Protein AF-A0A316Q348-F1 (afdb_monomer_lite)

Radius of gyration: 26.08 Å; chains: 1; bounding box: 61×46×72 Å

pLDDT: mean 81.6, std 9.57, range [50.56, 95.5]

Sequence (325 aa):
MIIGHISVQMILTGGLFILAIVVFFKYLYIVITKKETENIYVNIVLAISVLCIAAVFSAFLVSNWFIKMYNTWNTADKGNIYAYKAMCYVRYWNVFAMPFLYTGVYLTFKERYRDCIKKAIYIGSFFIVVFIEVVVPIVKTNSNAGSFLYTYLTYRGEKVTAQFYYKAILICVLFTVISILFSRKKRSREWAILPILILMFIGYHWANYNYNEYIKERVSSMVLASYEEKCELEKEKVNIGNIYAYDDRKVDRNWYIYSVLQFYLYEYKIEVEYPEDVQDDDIIITYQKSDKIENDFPQLQCYQLDDNEVWYTNIELRGLTPVNR

Structure (mmCIF, N/CA/C/O backbone):
data_AF-A0A316Q348-F1
#
_entry.id   AF-A0A316Q348-F1
#
loop_
_atom_site.group_PDB
_atom_site.id
_atom_site.type_symbol
_atom_site.label_atom_id
_atom_site.label_alt_id
_atom_site.label_comp_id
_atom_site.label_asym_id
_atom_site.label_entity_id
_atom_site.label_seq_id
_atom_site.pdbx_PDB_ins_code
_atom_site.Cartn_x
_atom_site.Cartn_y
_atom_site.Cartn_z
_atom_site.occupancy
_atom_site.B_iso_or_equiv
_atom_site.auth_seq_id
_atom_site.auth_comp_id
_atom_site.auth_asym_id
_atom_site.auth_atom_id
_atom_site.pdbx_PDB_model_num
ATOM 1 N N . MET A 1 1 ? -5.944 -15.887 7.421 1.00 68.62 1 MET A N 1
ATOM 2 C CA . MET A 1 1 ? -6.336 -14.671 6.668 1.00 68.62 1 MET A CA 1
ATOM 3 C C . MET A 1 1 ? -6.895 -13.564 7.562 1.00 68.62 1 MET A C 1
ATOM 5 O O . MET A 1 1 ? -6.214 -12.561 7.707 1.00 68.62 1 MET A O 1
ATOM 9 N N . ILE A 1 2 ? -8.075 -13.725 8.183 1.00 72.94 2 ILE A N 1
ATOM 10 C CA . ILE A 1 2 ? -8.717 -12.665 8.996 1.00 72.94 2 ILE A CA 1
ATOM 11 C C . ILE A 1 2 ? -7.786 -12.158 10.106 1.00 72.94 2 ILE A C 1
ATOM 13 O O . ILE A 1 2 ? -7.567 -10.958 10.212 1.00 72.94 2 ILE A O 1
ATOM 17 N N . ILE A 1 3 ? -7.167 -13.072 10.863 1.00 74.19 3 ILE A N 1
ATOM 18 C CA . ILE A 1 3 ? -6.189 -12.721 11.907 1.00 74.19 3 ILE A CA 1
ATOM 19 C C . ILE A 1 3 ? -5.025 -11.914 11.313 1.00 74.19 3 ILE A C 1
ATOM 21 O O . ILE A 1 3 ? -4.702 -10.856 11.829 1.00 74.19 3 ILE A O 1
ATOM 25 N N . GLY A 1 4 ? -4.456 -12.355 10.185 1.00 74.00 4 GLY A N 1
ATOM 26 C CA . GLY A 1 4 ? -3.360 -11.652 9.510 1.00 74.00 4 GLY A CA 1
ATOM 27 C C . GLY A 1 4 ? -3.733 -10.234 9.073 1.00 74.00 4 GLY A C 1
ATOM 28 O O . GLY A 1 4 ? -2.983 -9.300 9.335 1.00 74.00 4 GLY A O 1
ATOM 29 N N . HIS A 1 5 ? -4.914 -10.042 8.480 1.00 78.75 5 HIS A N 1
ATOM 30 C CA . HIS A 1 5 ? -5.380 -8.717 8.064 1.00 78.75 5 HIS A CA 1
ATOM 31 C C . HIS A 1 5 ? -5.685 -7.805 9.255 1.00 78.75 5 HIS A C 1
ATOM 33 O O . HIS A 1 5 ? -5.312 -6.636 9.233 1.00 78.75 5 HIS A O 1
ATOM 39 N N . ILE A 1 6 ? -6.332 -8.330 10.302 1.00 80.94 6 ILE A N 1
ATOM 40 C CA . ILE A 1 6 ? -6.621 -7.572 11.525 1.00 80.94 6 ILE A CA 1
ATOM 41 C C . ILE A 1 6 ? -5.318 -7.169 12.215 1.00 80.94 6 ILE A C 1
ATOM 43 O O . ILE A 1 6 ? -5.171 -6.006 12.579 1.00 80.94 6 ILE A O 1
ATOM 47 N N . SER A 1 7 ? -4.361 -8.088 12.361 1.00 77.62 7 SER A N 1
ATOM 48 C CA . SER A 1 7 ? -3.070 -7.801 12.988 1.00 77.62 7 SER A CA 1
ATOM 49 C C . SER A 1 7 ? -2.263 -6.779 12.191 1.00 77.62 7 SER A C 1
ATOM 51 O O . SER A 1 7 ? -1.711 -5.854 12.780 1.00 77.62 7 SER A O 1
ATOM 53 N N . VAL A 1 8 ? -2.228 -6.887 10.861 1.00 78.56 8 VAL A N 1
ATOM 54 C CA . VAL A 1 8 ? -1.539 -5.902 10.015 1.00 78.56 8 VAL A CA 1
ATOM 55 C C . VAL A 1 8 ? -2.213 -4.543 10.095 1.00 78.56 8 VAL A C 1
ATOM 57 O O . VAL A 1 8 ? -1.538 -3.549 10.343 1.00 78.56 8 VAL A O 1
ATOM 60 N N . GLN A 1 9 ? -3.538 -4.487 9.969 1.00 81.50 9 GLN A N 1
ATOM 61 C CA . GLN A 1 9 ? -4.257 -3.223 10.070 1.00 81.50 9 GLN A CA 1
ATOM 62 C C . GLN A 1 9 ? -4.108 -2.602 11.460 1.00 81.50 9 GLN A C 1
ATOM 64 O O . GLN A 1 9 ? -3.983 -1.387 11.586 1.00 81.50 9 GLN A O 1
ATOM 69 N N . MET A 1 10 ? -4.083 -3.415 12.513 1.00 82.00 10 MET A N 1
ATOM 70 C CA . MET A 1 10 ? -3.791 -2.956 13.865 1.00 82.00 10 MET A CA 1
ATOM 71 C C . MET A 1 10 ? -2.409 -2.299 13.935 1.00 82.00 10 MET A C 1
ATOM 73 O O . MET A 1 10 ? -2.312 -1.206 14.480 1.00 82.00 10 MET A O 1
ATOM 77 N N . ILE A 1 11 ? -1.370 -2.911 13.358 1.00 78.62 11 ILE A N 1
ATOM 78 C CA . ILE A 1 11 ? -0.012 -2.346 13.358 1.00 78.62 11 ILE A CA 1
ATOM 79 C C . ILE A 1 11 ? 0.040 -1.044 12.547 1.00 78.62 11 ILE A C 1
ATOM 81 O O . ILE A 1 11 ? 0.542 -0.040 13.046 1.00 78.62 11 ILE A O 1
ATOM 85 N N . LEU A 1 12 ? -0.539 -1.026 11.342 1.00 76.94 12 LEU A N 1
ATOM 86 C CA . LEU A 1 12 ? -0.570 0.162 10.477 1.00 76.94 12 LEU A CA 1
ATOM 87 C C . LEU A 1 12 ? -1.356 1.327 11.088 1.00 76.94 12 LEU A C 1
ATOM 89 O O . LEU A 1 12 ? -1.040 2.488 10.872 1.00 76.94 12 LEU A O 1
ATOM 93 N N . THR A 1 13 ? -2.410 1.036 11.843 1.00 78.38 13 THR A N 1
ATOM 94 C CA . THR A 1 13 ? -3.279 2.079 12.406 1.00 78.38 13 THR A CA 1
ATOM 95 C C . THR A 1 13 ? -2.930 2.436 13.842 1.00 78.38 13 THR A C 1
ATOM 97 O O . THR A 1 13 ? -3.674 3.192 14.457 1.00 78.38 13 THR A O 1
ATOM 100 N N . GLY A 1 14 ? -1.854 1.898 14.424 1.00 74.62 14 GLY A N 1
ATOM 101 C CA . GLY A 1 14 ? -1.550 2.173 15.829 1.00 74.62 14 GLY A CA 1
ATOM 102 C C . GLY A 1 14 ? -2.662 1.685 16.770 1.00 74.62 14 GLY A C 1
ATOM 103 O O . GLY A 1 14 ? -3.120 2.434 17.626 1.00 74.62 14 GLY A O 1
ATOM 104 N N . GLY A 1 15 ? -3.208 0.486 16.544 1.00 79.75 15 GLY A N 1
ATOM 105 C CA . GLY A 1 15 ? -4.238 -0.127 17.395 1.00 79.75 15 GLY A CA 1
ATOM 106 C C . GLY A 1 15 ? -5.671 0.389 17.207 1.00 79.75 15 GLY A C 1
ATOM 107 O O . GLY A 1 15 ? -6.618 -0.203 17.731 1.00 79.75 15 GLY A O 1
ATOM 108 N N . LEU A 1 16 ? -5.881 1.452 16.434 1.00 84.62 16 LEU A N 1
ATOM 109 C CA . LEU A 1 16 ? -7.198 2.085 16.292 1.00 84.62 16 LEU A CA 1
ATOM 110 C C . LEU A 1 16 ? -8.208 1.245 15.544 1.00 84.62 16 LEU A C 1
ATOM 112 O O . LEU A 1 16 ? -9.406 1.371 15.785 1.00 84.62 16 LEU A O 1
ATOM 116 N N . PHE A 1 17 ? -7.742 0.388 14.644 1.00 88.56 17 PHE A N 1
ATOM 117 C CA . PHE A 1 17 ? -8.634 -0.529 13.956 1.00 88.56 17 PHE A CA 1
ATOM 118 C C . PHE A 1 17 ? -9.347 -1.458 14.934 1.00 88.56 17 PHE A C 1
ATOM 120 O O . PHE A 1 17 ? -10.557 -1.647 14.836 1.00 88.56 17 PHE A O 1
ATOM 127 N N . ILE A 1 18 ? -8.636 -1.927 15.962 1.00 90.06 18 ILE A N 1
ATOM 128 C CA . ILE A 1 18 ? -9.239 -2.699 17.051 1.00 90.06 18 ILE A CA 1
ATOM 129 C C . ILE A 1 18 ? -10.217 -1.837 17.851 1.00 90.06 18 ILE A C 1
ATOM 131 O O . ILE A 1 18 ? -11.317 -2.295 18.159 1.00 90.06 18 ILE A O 1
ATOM 135 N N . LEU A 1 19 ? -9.868 -0.581 18.150 1.00 89.06 19 LEU A N 1
ATOM 136 C CA . LEU A 1 19 ? -10.786 0.340 18.825 1.00 89.06 19 LEU A CA 1
ATOM 137 C C . LEU A 1 19 ? -12.096 0.505 18.048 1.00 89.06 19 LEU A C 1
ATOM 139 O O . LEU A 1 19 ? -13.170 0.363 18.632 1.00 89.06 19 LEU A O 1
ATOM 143 N N . ALA A 1 20 ? -12.013 0.753 16.743 1.00 91.56 20 ALA A N 1
ATOM 144 C CA . ALA A 1 20 ? -13.172 0.923 15.879 1.00 91.56 20 ALA A CA 1
ATOM 145 C C . ALA A 1 20 ? -14.027 -0.351 15.806 1.00 91.56 20 ALA A C 1
ATOM 147 O O . ALA A 1 20 ? -15.245 -0.255 15.925 1.00 91.56 20 ALA A O 1
ATOM 148 N N . ILE A 1 21 ? -13.415 -1.540 15.734 1.00 93.06 21 ILE A N 1
ATOM 149 C CA . ILE A 1 21 ? -14.130 -2.828 15.806 1.00 93.06 21 ILE A CA 1
ATOM 150 C C . ILE A 1 21 ? -14.899 -2.966 17.127 1.00 93.06 21 ILE A C 1
ATOM 152 O O . ILE A 1 21 ? -16.089 -3.282 17.131 1.00 93.06 21 ILE A O 1
ATOM 156 N N . VAL A 1 22 ? -14.247 -2.708 18.263 1.00 93.44 22 VAL A N 1
ATOM 157 C CA . VAL A 1 22 ? -14.876 -2.837 19.589 1.00 93.44 22 VAL A CA 1
ATOM 158 C C . VAL A 1 22 ? -16.020 -1.837 19.761 1.00 93.44 22 VAL A C 1
ATOM 160 O O . VAL A 1 22 ? -17.066 -2.166 20.328 1.00 93.44 22 VAL A O 1
ATOM 163 N N . VAL A 1 23 ? -15.838 -0.612 19.271 1.00 93.12 23 VAL A N 1
ATOM 164 C CA . VAL A 1 23 ? -16.884 0.415 19.252 1.00 93.12 23 VAL A CA 1
ATOM 165 C C . VAL A 1 23 ? -18.037 -0.003 18.348 1.00 93.12 23 VAL A C 1
ATOM 167 O O . VAL A 1 23 ? -19.184 0.114 18.768 1.00 93.12 23 VAL A O 1
ATOM 170 N N . PHE A 1 24 ? -17.753 -0.532 17.161 1.00 94.31 24 PHE A N 1
ATOM 171 C CA . PHE A 1 24 ? -18.757 -0.987 16.207 1.00 94.31 24 PHE A CA 1
ATOM 172 C C . PHE A 1 24 ? -19.644 -2.089 16.790 1.00 94.31 24 PHE A C 1
ATOM 174 O O . PHE A 1 24 ? -20.865 -1.971 16.742 1.00 94.31 24 PHE A O 1
ATOM 181 N N . PHE A 1 25 ? -19.070 -3.106 17.438 1.00 94.12 25 PHE A N 1
ATOM 182 C CA . PHE A 1 25 ? -19.873 -4.144 18.092 1.00 94.12 25 PHE A CA 1
ATOM 183 C C . PHE A 1 25 ? -20.740 -3.593 19.226 1.00 94.12 25 PHE A C 1
ATOM 185 O O . PHE A 1 25 ? -21.901 -3.981 19.367 1.00 94.12 25 PHE A O 1
ATOM 192 N N . LYS A 1 26 ? -20.217 -2.648 20.017 1.00 93.81 26 LYS A N 1
ATOM 193 C CA . LYS A 1 26 ? -21.023 -1.976 21.042 1.00 93.81 26 LYS A CA 1
ATOM 194 C C . LYS A 1 26 ? -22.141 -1.131 20.427 1.00 93.81 26 LYS A C 1
ATOM 196 O O . LYS A 1 26 ? -23.249 -1.118 20.955 1.00 93.81 26 LYS A O 1
ATOM 201 N N . TYR A 1 27 ? -21.852 -0.438 19.334 1.00 92.81 27 TYR A N 1
ATOM 202 C CA . TYR A 1 27 ? -22.816 0.356 18.583 1.00 92.81 27 TYR A CA 1
ATOM 203 C C . TYR A 1 27 ? -23.936 -0.534 18.031 1.00 92.81 27 TYR A C 1
ATOM 205 O O . TYR A 1 27 ? -25.102 -0.239 18.274 1.00 92.81 27 TYR A O 1
ATOM 213 N N . LEU A 1 28 ? -23.606 -1.670 17.404 1.00 90.94 28 LEU A N 1
ATOM 214 C CA . LEU A 1 28 ? -24.596 -2.642 16.932 1.00 90.94 28 LEU A CA 1
ATOM 215 C C . LEU A 1 28 ? -25.482 -3.144 18.072 1.00 90.94 28 LEU A C 1
ATOM 217 O O . LEU A 1 28 ? -26.697 -3.174 17.928 1.00 90.94 28 LEU A O 1
ATOM 221 N N . TYR A 1 29 ? -24.898 -3.475 19.225 1.00 90.12 29 TYR A N 1
ATOM 222 C CA . TYR A 1 29 ? -25.669 -3.880 20.401 1.00 90.12 29 TYR A CA 1
ATOM 223 C C . TYR A 1 29 ? -26.650 -2.789 20.864 1.00 90.12 29 TYR A C 1
ATOM 225 O O . TYR A 1 29 ? -27.794 -3.078 21.205 1.00 90.12 29 TYR A O 1
ATOM 233 N N . ILE A 1 30 ? -26.233 -1.523 20.863 1.00 88.69 30 ILE A N 1
ATOM 234 C CA . ILE A 1 30 ? -27.098 -0.402 21.253 1.00 88.69 30 ILE A CA 1
ATOM 235 C C . ILE A 1 30 ? -28.221 -0.194 20.225 1.00 88.69 30 ILE A C 1
ATOM 237 O O . ILE A 1 30 ? -29.388 -0.119 20.600 1.00 88.69 30 ILE A O 1
ATOM 241 N N . VAL A 1 31 ? -27.893 -0.142 18.936 1.00 86.25 31 VAL A N 1
ATOM 242 C CA . VAL A 1 31 ? -28.873 0.148 17.881 1.00 86.25 31 VAL A CA 1
ATOM 243 C C . VAL A 1 31 ? -29.848 -1.013 17.674 1.00 86.25 31 VAL A C 1
ATOM 245 O O . VAL A 1 31 ? -31.049 -0.785 17.576 1.00 86.25 31 VAL A O 1
ATOM 248 N N . ILE A 1 32 ? -29.366 -2.258 17.647 1.00 85.12 32 ILE A N 1
ATOM 249 C CA . ILE A 1 32 ? -30.200 -3.442 17.387 1.00 85.12 32 ILE A CA 1
ATOM 250 C C . ILE A 1 32 ? -30.965 -3.851 18.647 1.00 85.12 32 ILE A C 1
ATOM 252 O O . ILE A 1 32 ? -32.185 -4.007 18.609 1.00 85.12 32 ILE A O 1
ATOM 256 N N . THR A 1 33 ? -30.264 -4.023 19.771 1.00 82.94 33 THR A N 1
ATOM 257 C CA . THR A 1 33 ? -30.864 -4.601 20.982 1.00 82.94 33 THR A CA 1
ATOM 258 C C . THR A 1 33 ? -31.593 -3.554 21.810 1.00 82.94 33 THR A C 1
ATOM 260 O O . THR A 1 33 ? -32.686 -3.821 22.302 1.00 82.94 33 THR A O 1
ATOM 263 N N . LYS A 1 34 ? -31.020 -2.353 21.968 1.00 81.62 34 LYS A N 1
ATOM 264 C CA . LYS A 1 34 ? -31.659 -1.282 22.751 1.00 81.62 34 LYS A CA 1
ATOM 265 C C . LYS A 1 34 ? -32.567 -0.374 21.925 1.00 81.62 34 LYS A C 1
ATOM 267 O O . LYS A 1 34 ? -33.267 0.443 22.514 1.00 81.62 34 LYS A O 1
ATOM 272 N N . LYS A 1 35 ? -32.570 -0.518 20.591 1.00 80.94 35 LYS A N 1
ATOM 273 C CA . LYS A 1 35 ? -33.346 0.315 19.652 1.00 80.94 35 LYS A CA 1
ATOM 274 C C . LYS A 1 35 ? -33.124 1.819 19.859 1.00 80.94 35 LYS A C 1
ATOM 276 O O . LYS A 1 35 ? -34.000 2.631 19.573 1.00 80.94 35 LYS A O 1
ATOM 281 N N . GLU A 1 36 ? -31.952 2.195 20.369 1.00 80.81 36 GLU A N 1
ATOM 282 C CA . GLU A 1 36 ? -31.590 3.597 20.556 1.00 80.81 36 GLU A CA 1
ATOM 283 C C . GLU A 1 36 ? -31.163 4.195 19.212 1.00 80.81 36 GLU A C 1
ATOM 285 O O . GLU A 1 36 ? -30.355 3.620 18.480 1.00 80.81 36 GLU A O 1
ATOM 290 N N . THR A 1 37 ? -31.678 5.381 18.898 1.00 73.00 37 THR A N 1
ATOM 291 C CA . THR A 1 37 ? -31.337 6.091 17.666 1.00 73.00 37 THR A CA 1
ATOM 292 C C . THR A 1 37 ? -30.020 6.842 17.826 1.00 73.00 37 THR A C 1
ATOM 294 O O . THR A 1 37 ? -29.876 7.718 18.682 1.00 73.00 37 THR A O 1
ATOM 297 N N . GLU A 1 38 ? -29.052 6.515 16.977 1.00 78.62 38 GLU A N 1
ATOM 298 C CA . GLU A 1 38 ? -27.839 7.306 16.775 1.00 78.62 38 GLU A CA 1
ATOM 299 C C . GLU A 1 38 ? -28.023 8.291 15.616 1.00 78.62 38 GLU A C 1
ATOM 301 O O . GLU A 1 38 ? -28.984 8.214 14.850 1.00 78.62 38 GLU A O 1
ATOM 306 N N . ASN A 1 39 ? -27.090 9.235 15.493 1.00 84.00 39 ASN A N 1
ATOM 307 C CA . ASN A 1 39 ? -27.084 10.197 14.396 1.00 84.00 39 ASN A CA 1
ATOM 308 C C . ASN A 1 39 ? -27.070 9.463 13.038 1.00 84.00 39 ASN A C 1
ATOM 310 O O . ASN A 1 39 ? -26.210 8.617 12.801 1.00 84.00 39 ASN A O 1
ATOM 314 N N . ILE A 1 40 ? -27.987 9.826 12.137 1.00 86.00 40 ILE A N 1
ATOM 315 C CA . ILE A 1 40 ? -28.137 9.190 10.822 1.00 86.00 40 ILE A CA 1
ATOM 316 C C . ILE A 1 40 ? -26.840 9.183 10.000 1.00 86.00 40 ILE A C 1
ATOM 318 O O . ILE A 1 40 ? -26.540 8.187 9.347 1.00 86.00 40 ILE A O 1
ATOM 322 N N . TYR A 1 41 ? -26.015 10.227 10.100 1.00 87.69 41 TYR A N 1
ATOM 323 C CA . TYR A 1 41 ? -24.727 10.296 9.410 1.00 87.69 41 TYR A CA 1
ATOM 324 C C . TYR A 1 41 ? -23.734 9.255 9.938 1.00 87.69 41 TYR A C 1
ATOM 326 O O . TYR A 1 41 ? -23.005 8.652 9.155 1.00 87.69 41 TYR A O 1
ATOM 334 N N . VAL A 1 42 ? -23.742 8.978 11.249 1.00 88.31 42 VAL A N 1
ATOM 335 C CA . VAL A 1 42 ? -22.927 7.902 11.844 1.00 88.31 42 VAL A CA 1
ATOM 336 C C . VAL A 1 42 ? -23.368 6.548 11.297 1.00 88.31 42 VAL A C 1
ATOM 338 O O . VAL A 1 42 ? -22.522 5.721 10.964 1.00 88.31 42 VAL A O 1
ATOM 341 N N . ASN A 1 43 ? -24.679 6.341 11.164 1.00 86.94 43 ASN A N 1
ATOM 342 C CA . ASN A 1 43 ? -25.237 5.096 10.641 1.00 86.94 43 ASN A CA 1
ATOM 343 C C . ASN A 1 43 ? -24.811 4.883 9.182 1.00 86.94 43 ASN A C 1
ATOM 345 O O . ASN A 1 43 ? -24.345 3.801 8.837 1.00 86.94 43 ASN A O 1
ATOM 349 N N . ILE A 1 44 ? -24.922 5.924 8.350 1.00 88.81 44 ILE A N 1
ATOM 350 C CA . ILE A 1 44 ? -24.544 5.886 6.932 1.00 88.81 44 ILE A CA 1
ATOM 351 C C . ILE A 1 44 ? -23.052 5.578 6.782 1.00 88.81 44 ILE A C 1
ATOM 353 O O . ILE A 1 44 ? -22.694 4.637 6.077 1.00 88.81 44 ILE A O 1
ATOM 357 N N . VAL A 1 45 ? -22.183 6.326 7.470 1.00 90.94 45 VAL A N 1
ATOM 358 C CA . VAL A 1 45 ? -20.728 6.145 7.351 1.00 90.94 45 VAL A CA 1
ATOM 359 C C . VAL A 1 45 ? -20.307 4.756 7.830 1.00 90.94 45 VAL A C 1
ATOM 361 O O . VAL A 1 45 ? -19.576 4.072 7.118 1.00 90.94 45 VAL A O 1
ATOM 364 N N . LEU A 1 46 ? -20.797 4.293 8.988 1.00 90.50 46 LEU A N 1
ATOM 365 C CA . LEU A 1 46 ? -20.469 2.950 9.480 1.00 90.50 46 LEU A CA 1
ATOM 366 C C . LEU A 1 46 ? -20.976 1.853 8.546 1.00 90.50 46 LEU A C 1
ATOM 368 O O . LEU A 1 46 ? -20.225 0.922 8.260 1.00 90.50 46 LEU A O 1
ATOM 372 N N . ALA A 1 47 ? -22.221 1.949 8.074 1.00 88.62 47 ALA A N 1
ATOM 373 C CA . ALA A 1 47 ? -22.801 0.944 7.192 1.00 88.62 47 ALA A CA 1
ATOM 374 C C . ALA A 1 47 ? -22.024 0.853 5.876 1.00 88.62 47 ALA A C 1
ATOM 376 O O . ALA A 1 47 ? -21.596 -0.238 5.508 1.00 88.62 47 ALA A O 1
ATOM 377 N N . ILE A 1 48 ? -21.774 1.986 5.211 1.00 92.00 48 ILE A N 1
ATOM 378 C CA . ILE A 1 48 ? -21.017 2.022 3.954 1.00 92.00 48 ILE A CA 1
ATOM 379 C C . ILE A 1 48 ? -19.611 1.466 4.170 1.00 92.00 48 ILE A C 1
ATOM 381 O O . ILE A 1 48 ? -19.205 0.557 3.452 1.00 92.00 48 ILE A O 1
ATOM 385 N N . SER A 1 49 ? -18.877 1.943 5.181 1.00 93.06 49 SER A N 1
ATOM 386 C CA . SER A 1 49 ? -17.517 1.460 5.423 1.00 93.06 49 SER A CA 1
ATOM 387 C C . SER A 1 49 ? -17.470 -0.039 5.693 1.00 93.06 49 SER A C 1
ATOM 389 O O . SER A 1 49 ? -16.660 -0.736 5.089 1.00 93.06 49 SER A O 1
ATOM 391 N N . VAL A 1 50 ? -18.336 -0.560 6.566 1.00 91.25 50 VAL A N 1
ATOM 392 C CA . VAL A 1 50 ? -18.336 -1.989 6.909 1.00 91.25 50 VAL A CA 1
ATOM 393 C C . VAL A 1 50 ? -18.760 -2.844 5.718 1.00 91.25 50 VAL A C 1
ATOM 395 O O . VAL A 1 50 ? -18.119 -3.862 5.464 1.00 91.25 50 VAL A O 1
ATOM 398 N N . LEU A 1 51 ? -19.777 -2.427 4.959 1.00 92.31 51 LEU A N 1
ATOM 399 C CA . LEU A 1 51 ? -20.219 -3.142 3.760 1.00 92.31 51 LEU A CA 1
ATOM 400 C C . LEU A 1 51 ? -19.137 -3.151 2.678 1.00 92.31 51 LEU A C 1
ATOM 402 O O . LEU A 1 51 ? -18.882 -4.204 2.103 1.00 92.31 51 LEU A O 1
ATOM 406 N N . CYS A 1 52 ? -18.450 -2.032 2.436 1.00 91.50 52 CYS A N 1
ATOM 407 C CA . CYS A 1 52 ? -17.348 -1.979 1.476 1.00 91.50 52 CYS A CA 1
ATOM 408 C C . CYS A 1 52 ? -16.159 -2.841 1.920 1.00 91.50 52 CYS A C 1
ATOM 410 O O . CYS A 1 52 ? -15.628 -3.602 1.114 1.00 91.50 52 CYS A O 1
ATOM 412 N N . ILE A 1 53 ? -15.767 -2.786 3.201 1.00 89.38 53 ILE A N 1
ATOM 413 C CA . ILE A 1 53 ? -14.723 -3.666 3.750 1.00 89.38 53 ILE A CA 1
ATOM 414 C C . ILE A 1 53 ? -15.126 -5.133 3.548 1.00 89.38 53 ILE A C 1
ATOM 416 O O . ILE A 1 53 ? -14.352 -5.911 2.993 1.00 89.38 53 ILE A O 1
ATOM 420 N N . ALA A 1 54 ? -16.348 -5.507 3.936 1.00 88.12 54 ALA A N 1
ATOM 421 C CA . ALA A 1 54 ? -16.858 -6.868 3.799 1.00 88.12 54 ALA A CA 1
ATOM 422 C C . ALA A 1 54 ? -16.935 -7.325 2.335 1.00 88.12 54 ALA A C 1
ATOM 424 O O . ALA A 1 54 ? -16.564 -8.461 2.038 1.00 88.12 54 ALA A O 1
ATOM 425 N N . ALA A 1 55 ? -17.361 -6.456 1.417 1.00 89.38 55 ALA A N 1
ATOM 426 C CA . ALA A 1 55 ? -17.423 -6.745 -0.012 1.00 89.38 55 ALA A CA 1
ATOM 427 C C . ALA A 1 55 ? -16.030 -7.022 -0.586 1.00 89.38 55 ALA A C 1
ATOM 429 O O . ALA A 1 55 ? -15.840 -8.020 -1.276 1.00 89.38 55 ALA A O 1
ATOM 430 N N . VAL A 1 56 ? -15.035 -6.202 -0.239 1.00 86.50 56 VAL A N 1
ATOM 431 C CA . VAL A 1 56 ? -13.649 -6.406 -0.679 1.00 86.50 56 VAL A CA 1
ATOM 432 C C . VAL A 1 56 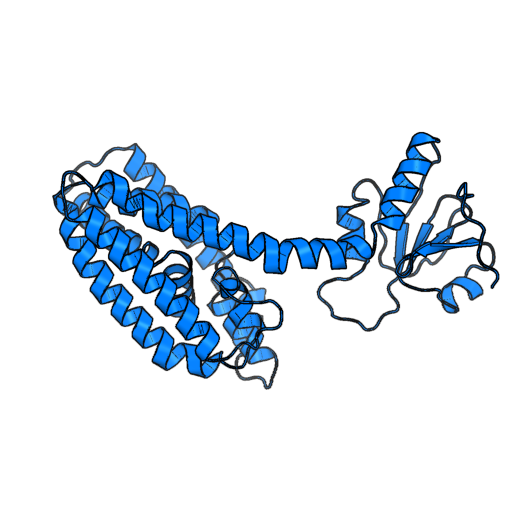? -13.065 -7.696 -0.096 1.00 86.50 56 VAL A C 1
ATOM 434 O O . VAL A 1 56 ? -12.464 -8.479 -0.829 1.00 86.50 56 VAL A O 1
ATOM 437 N N . PHE A 1 57 ? -13.277 -7.972 1.195 1.00 82.50 57 PHE A N 1
ATOM 438 C CA . PHE A 1 57 ? -12.858 -9.242 1.803 1.00 82.50 57 PHE A CA 1
ATOM 439 C C . PHE A 1 57 ? -13.524 -10.451 1.140 1.00 82.50 57 PHE A C 1
ATOM 441 O O . PHE A 1 57 ? -12.859 -11.456 0.892 1.00 82.50 57 PHE A O 1
ATOM 448 N N . SER A 1 58 ? -14.815 -10.347 0.829 1.00 84.12 58 SER A N 1
ATOM 449 C CA . SER A 1 58 ? -15.561 -11.404 0.143 1.00 84.12 58 SER A CA 1
ATOM 450 C C . SER A 1 58 ? -15.010 -11.630 -1.261 1.00 84.12 58 SER A C 1
ATOM 452 O O . SER A 1 58 ? -14.739 -12.771 -1.622 1.00 84.12 58 SER A O 1
ATOM 454 N N . ALA A 1 59 ? -14.748 -10.556 -2.013 1.00 84.38 59 ALA A N 1
ATOM 455 C CA . ALA A 1 59 ? -14.130 -10.621 -3.335 1.00 84.38 59 ALA A CA 1
ATOM 456 C C . ALA A 1 59 ? -12.747 -11.292 -3.295 1.00 84.38 59 ALA A C 1
ATOM 458 O O . ALA A 1 59 ? -12.452 -12.120 -4.155 1.00 84.38 59 ALA A O 1
ATOM 459 N N . PHE A 1 60 ? -11.922 -11.013 -2.275 1.00 78.19 60 PHE A N 1
ATOM 460 C CA . PHE A 1 60 ? -10.654 -11.728 -2.095 1.00 78.19 60 PHE A CA 1
ATOM 461 C C . PHE A 1 60 ? -10.860 -13.218 -1.875 1.00 78.19 60 PHE A C 1
ATOM 463 O O . PHE A 1 60 ? -10.214 -14.013 -2.556 1.00 78.19 60 PHE A O 1
ATOM 470 N N . LEU A 1 61 ? -11.767 -13.588 -0.970 1.00 76.44 61 LEU A N 1
ATOM 471 C CA . LEU A 1 61 ? -12.039 -14.981 -0.618 1.00 76.44 61 LEU A CA 1
ATOM 472 C C . LEU A 1 61 ? -12.505 -15.823 -1.807 1.00 76.44 61 LEU A C 1
ATOM 474 O O . LEU A 1 61 ? -12.150 -16.997 -1.879 1.00 76.44 61 LEU A O 1
ATOM 478 N N . VAL A 1 62 ? -13.265 -15.236 -2.734 1.00 82.50 62 VAL A N 1
ATOM 479 C CA . VAL A 1 62 ? -13.765 -15.944 -3.925 1.00 82.50 62 VAL A CA 1
ATOM 480 C C . VAL A 1 62 ? -12.862 -15.803 -5.154 1.00 82.50 62 VAL A C 1
ATOM 482 O O . VAL A 1 62 ? -13.140 -16.398 -6.192 1.00 82.50 62 VAL A O 1
ATOM 485 N N . SER A 1 63 ? -11.780 -15.022 -5.079 1.00 82.44 63 SER A N 1
ATOM 486 C CA . SER A 1 63 ? -10.911 -14.795 -6.236 1.00 82.44 63 SER A CA 1
ATOM 487 C C . SER A 1 63 ? -10.017 -16.002 -6.543 1.00 82.44 63 SER A C 1
ATOM 489 O O . SER A 1 63 ? -9.333 -16.547 -5.673 1.00 82.44 63 SER A O 1
ATOM 491 N N . ASN A 1 64 ? -9.921 -16.359 -7.829 1.00 80.50 64 ASN A N 1
ATOM 492 C CA . ASN A 1 64 ? -8.990 -17.388 -8.311 1.00 80.50 64 ASN A CA 1
ATOM 493 C C . ASN A 1 64 ? -7.530 -17.066 -7.971 1.00 80.50 64 ASN A C 1
ATOM 495 O O . ASN A 1 64 ? -6.729 -17.971 -7.739 1.00 80.50 64 ASN A O 1
ATOM 499 N N . TRP A 1 65 ? -7.179 -15.779 -7.941 1.00 76.94 65 TRP A N 1
ATOM 500 C CA . TRP A 1 65 ? -5.855 -15.327 -7.530 1.00 76.94 65 TRP A CA 1
ATOM 501 C C . TRP A 1 65 ? -5.552 -15.739 -6.086 1.00 76.94 65 TRP A C 1
ATOM 503 O O . TRP A 1 65 ? -4.508 -16.338 -5.828 1.00 76.94 65 TRP A O 1
ATOM 513 N N . PHE A 1 66 ? -6.481 -15.500 -5.157 1.00 74.94 66 PHE A N 1
ATOM 514 C CA . PHE A 1 66 ? -6.287 -15.849 -3.753 1.00 74.94 66 PHE A CA 1
ATOM 515 C C . PHE A 1 66 ? -6.219 -17.360 -3.535 1.00 74.94 66 PHE A C 1
ATOM 517 O O . PHE A 1 66 ? -5.314 -17.822 -2.846 1.00 74.94 66 PHE A O 1
ATOM 524 N N . ILE A 1 67 ? -7.113 -18.138 -4.154 1.00 77.56 67 ILE A N 1
ATOM 525 C CA . ILE A 1 67 ? -7.104 -19.608 -4.044 1.00 77.56 67 ILE A CA 1
ATOM 526 C C . ILE A 1 67 ? -5.753 -20.167 -4.510 1.00 77.56 67 ILE A C 1
ATOM 528 O O . ILE A 1 67 ? -5.134 -20.972 -3.813 1.00 77.56 67 ILE A O 1
ATOM 532 N N . LYS A 1 68 ? -5.246 -19.688 -5.654 1.00 77.69 68 LYS A N 1
ATOM 533 C CA . LYS A 1 68 ? -3.928 -20.082 -6.170 1.00 77.69 68 LYS A CA 1
ATOM 534 C C . LYS A 1 68 ? -2.797 -19.691 -5.216 1.00 77.69 68 LYS A C 1
ATOM 536 O O . LYS A 1 68 ? -1.922 -20.512 -4.974 1.00 77.69 68 LYS A O 1
ATOM 541 N N . MET A 1 69 ? -2.831 -18.487 -4.641 1.00 76.00 69 MET A N 1
ATOM 542 C CA . MET A 1 69 ? -1.836 -18.039 -3.657 1.00 76.00 69 MET A CA 1
ATOM 543 C C . MET A 1 69 ? -1.897 -18.826 -2.346 1.00 76.00 69 MET A C 1
ATOM 545 O O . MET A 1 69 ? -0.862 -19.132 -1.768 1.00 76.00 69 MET A O 1
ATOM 549 N N . TYR A 1 70 ? -3.082 -19.192 -1.866 1.00 73.81 70 TYR A N 1
ATOM 550 C CA . TYR A 1 70 ? -3.214 -20.009 -0.662 1.00 73.81 70 TYR A CA 1
ATOM 551 C C . TYR A 1 70 ? -2.644 -21.417 -0.876 1.00 73.81 70 TYR A C 1
ATOM 553 O O . TYR A 1 70 ? -1.891 -21.918 -0.042 1.00 73.81 70 TYR A O 1
ATOM 561 N N . ASN A 1 71 ? -2.910 -22.017 -2.038 1.00 77.56 71 ASN A N 1
ATOM 562 C CA . ASN A 1 71 ? -2.418 -23.352 -2.380 1.00 77.56 71 ASN A CA 1
ATOM 563 C C . ASN A 1 71 ? -0.886 -23.425 -2.502 1.00 77.56 71 ASN A C 1
ATOM 565 O O . ASN A 1 71 ? -0.320 -24.513 -2.414 1.00 77.56 71 ASN A O 1
ATOM 569 N N . THR A 1 72 ? -0.191 -22.290 -2.641 1.00 77.06 72 THR A N 1
ATOM 570 C CA . THR A 1 72 ? 1.278 -22.250 -2.637 1.00 77.06 72 THR A CA 1
ATOM 571 C C . THR A 1 72 ? 1.895 -22.199 -1.233 1.00 77.06 72 THR A C 1
ATOM 573 O O . THR A 1 72 ? 3.120 -22.230 -1.126 1.00 77.06 72 THR A O 1
ATOM 576 N N . TRP A 1 73 ? 1.102 -22.169 -0.151 1.00 72.31 73 TRP A N 1
ATOM 577 C CA . TRP A 1 73 ? 1.595 -22.063 1.236 1.00 72.31 73 TRP A CA 1
ATOM 578 C C . TRP A 1 73 ? 2.609 -23.153 1.619 1.00 72.31 73 TRP A C 1
ATOM 580 O O . TRP A 1 73 ? 3.618 -22.859 2.252 1.00 72.31 73 TRP A O 1
ATOM 590 N N . ASN A 1 74 ? 2.375 -24.394 1.180 1.00 67.81 74 ASN A N 1
ATOM 591 C CA . ASN A 1 74 ? 3.232 -25.547 1.487 1.00 67.81 74 ASN A CA 1
ATOM 592 C C . ASN A 1 74 ? 4.379 -25.759 0.484 1.00 67.81 74 ASN A C 1
ATOM 594 O O . ASN A 1 74 ? 5.078 -26.767 0.557 1.00 67.81 74 ASN A O 1
ATOM 598 N N . THR A 1 75 ? 4.570 -24.851 -0.475 1.00 71.44 75 THR A N 1
ATOM 599 C CA . THR A 1 75 ? 5.655 -24.971 -1.461 1.00 71.44 75 THR A CA 1
ATOM 600 C C . THR A 1 75 ? 6.916 -24.258 -0.970 1.00 71.44 75 THR A C 1
ATOM 602 O O . THR A 1 75 ? 6.834 -23.206 -0.328 1.00 71.44 75 THR A O 1
ATOM 605 N N . ALA A 1 76 ? 8.085 -24.845 -1.247 1.00 63.03 76 ALA A N 1
ATOM 606 C CA . ALA A 1 76 ? 9.374 -24.315 -0.809 1.00 63.03 76 ALA A CA 1
ATOM 607 C C . ALA A 1 76 ? 9.670 -22.912 -1.387 1.00 63.03 76 ALA A C 1
ATOM 609 O O . ALA A 1 76 ? 9.206 -22.534 -2.467 1.00 63.03 76 ALA A O 1
ATOM 610 N N . ASP A 1 77 ? 10.454 -22.145 -0.628 1.00 61.28 77 ASP A N 1
ATOM 611 C CA . ASP A 1 77 ? 10.958 -20.794 -0.898 1.00 61.28 77 ASP A CA 1
ATOM 612 C C . ASP A 1 77 ? 9.907 -19.699 -1.123 1.00 61.28 77 ASP A C 1
ATOM 614 O O . ASP A 1 77 ? 9.582 -18.937 -0.211 1.00 61.28 77 ASP A O 1
ATOM 618 N N . LYS A 1 78 ? 9.406 -19.549 -2.352 1.00 59.47 78 LYS A N 1
ATOM 619 C CA . LYS A 1 78 ? 8.651 -18.351 -2.758 1.00 59.47 78 LYS A CA 1
ATOM 620 C C . LYS A 1 78 ? 7.147 -18.480 -2.525 1.00 59.47 78 LYS A C 1
ATOM 622 O O . LYS A 1 78 ? 6.487 -17.469 -2.291 1.00 59.47 78 LYS A O 1
ATOM 627 N N . GLY A 1 79 ? 6.587 -19.687 -2.553 1.00 62.91 79 GLY A N 1
ATOM 628 C CA . GLY A 1 79 ? 5.138 -19.866 -2.433 1.00 62.91 79 GLY A CA 1
ATOM 629 C C . GLY A 1 79 ? 4.586 -19.536 -1.049 1.00 62.91 79 GLY A C 1
ATOM 630 O O . GLY A 1 79 ? 3.586 -18.826 -0.954 1.00 62.91 79 GLY A O 1
ATOM 631 N N . ASN A 1 80 ? 5.282 -19.938 0.019 1.00 64.25 80 ASN A N 1
ATOM 632 C CA . ASN A 1 80 ? 4.943 -19.540 1.391 1.00 64.25 80 ASN A CA 1
ATOM 633 C C . ASN A 1 80 ? 4.987 -18.005 1.554 1.00 64.25 80 ASN A C 1
ATOM 635 O O . ASN A 1 80 ? 4.092 -17.384 2.131 1.00 64.25 80 ASN A O 1
ATOM 639 N N . ILE A 1 81 ? 5.975 -17.363 0.923 1.00 67.12 81 ILE A N 1
ATOM 640 C CA . ILE A 1 81 ? 6.148 -15.910 0.957 1.00 67.12 81 ILE A CA 1
ATOM 641 C C . ILE A 1 81 ? 4.951 -15.161 0.350 1.00 67.12 81 ILE A C 1
ATOM 643 O O . ILE A 1 81 ? 4.438 -14.215 0.961 1.00 67.12 81 ILE A O 1
ATOM 647 N N . TYR A 1 82 ? 4.504 -15.566 -0.840 1.00 68.00 82 TYR A N 1
ATOM 648 C CA . TYR A 1 82 ? 3.370 -14.934 -1.519 1.00 68.00 82 TYR A CA 1
ATOM 649 C C . TYR A 1 82 ? 2.030 -15.279 -0.868 1.00 68.00 82 TYR A C 1
ATOM 651 O O . TYR A 1 82 ? 1.175 -14.400 -0.731 1.00 68.00 82 TYR A O 1
ATOM 659 N N . ALA A 1 83 ? 1.874 -16.515 -0.391 1.00 71.62 83 ALA A N 1
ATOM 660 C CA . ALA A 1 83 ? 0.705 -16.950 0.361 1.00 71.62 83 ALA A CA 1
ATOM 661 C C . ALA A 1 83 ? 0.521 -16.117 1.643 1.00 71.62 83 ALA A C 1
ATOM 663 O O . ALA A 1 83 ? -0.580 -15.640 1.932 1.00 71.62 83 ALA A O 1
ATOM 664 N N . TYR A 1 84 ? 1.609 -15.841 2.371 1.00 69.88 84 TYR A N 1
ATOM 665 C CA . TYR A 1 84 ? 1.576 -14.931 3.513 1.00 69.88 84 TYR A CA 1
ATOM 666 C C . TYR A 1 84 ? 1.214 -13.496 3.106 1.00 69.88 84 TYR A C 1
ATOM 668 O O . TYR A 1 84 ? 0.342 -12.884 3.723 1.00 69.88 84 TYR A O 1
ATOM 676 N N . LYS A 1 85 ? 1.842 -12.956 2.049 1.00 69.88 85 LYS A N 1
ATOM 677 C CA . LYS A 1 85 ? 1.546 -11.600 1.549 1.00 69.88 85 LYS A CA 1
ATOM 678 C C . LYS A 1 85 ? 0.057 -11.438 1.236 1.00 69.88 85 LYS A C 1
ATOM 680 O O . LYS A 1 85 ? -0.523 -10.427 1.618 1.00 69.88 85 LYS A O 1
ATOM 685 N N . ALA A 1 86 ? -0.566 -12.438 0.612 1.00 72.75 86 ALA A N 1
ATOM 686 C CA . ALA A 1 86 ? -2.004 -12.456 0.345 1.00 72.75 86 ALA A CA 1
ATOM 687 C C . ALA A 1 86 ? -2.842 -12.486 1.637 1.00 72.75 86 ALA A C 1
ATOM 689 O O . ALA A 1 86 ? -3.849 -11.793 1.744 1.00 72.75 86 ALA A O 1
ATOM 690 N N . MET A 1 87 ? -2.413 -13.233 2.659 1.00 71.44 87 MET A N 1
ATOM 691 C CA . MET A 1 87 ? -3.099 -13.309 3.957 1.00 71.44 87 MET A CA 1
ATOM 692 C C . MET A 1 87 ? -2.974 -12.064 4.841 1.00 71.44 87 MET A C 1
ATOM 694 O O . MET A 1 87 ? -3.632 -12.009 5.884 1.00 71.44 87 MET A O 1
ATOM 698 N N . CYS A 1 88 ? -2.171 -11.090 4.425 1.00 71.56 88 CYS A N 1
ATOM 699 C CA . CYS A 1 88 ? -1.881 -9.847 5.133 1.00 71.56 88 CYS A CA 1
ATOM 700 C C . CYS A 1 88 ? -2.104 -8.607 4.250 1.00 71.56 88 CYS A C 1
ATOM 702 O O . CYS A 1 88 ? -1.642 -7.514 4.576 1.00 71.56 88 CYS A O 1
ATOM 704 N N . TYR A 1 89 ? -2.794 -8.767 3.118 1.00 72.06 89 TYR A N 1
ATOM 705 C CA . TYR A 1 89 ? -2.899 -7.740 2.094 1.00 72.06 89 TYR A CA 1
ATOM 706 C C . TYR A 1 89 ? -4.008 -6.728 2.405 1.00 72.06 89 TYR A C 1
ATOM 708 O O . TYR A 1 89 ? -5.195 -7.021 2.297 1.00 72.06 89 TYR A O 1
ATOM 716 N N . VAL A 1 90 ? -3.639 -5.499 2.773 1.00 71.44 90 VAL A N 1
ATOM 717 C CA . VAL A 1 90 ? -4.625 -4.488 3.206 1.00 71.44 90 VAL A CA 1
ATOM 718 C C . VAL A 1 90 ? -4.987 -3.431 2.160 1.00 71.44 90 VAL A C 1
ATOM 720 O O . VAL A 1 90 ? -5.971 -2.715 2.327 1.00 71.44 90 VAL A O 1
ATOM 723 N N . ARG A 1 91 ? -4.239 -3.344 1.051 1.00 69.56 91 ARG A N 1
ATOM 724 C CA . ARG A 1 91 ? -4.288 -2.217 0.096 1.00 69.56 91 ARG A CA 1
ATOM 725 C C . ARG A 1 91 ? -5.699 -1.866 -0.389 1.00 69.56 91 ARG A C 1
ATOM 727 O O . ARG A 1 91 ? -6.053 -0.695 -0.417 1.00 69.56 91 ARG A O 1
ATOM 734 N N . TYR A 1 92 ? -6.494 -2.867 -0.755 1.00 71.06 92 TYR A N 1
ATOM 735 C CA . TYR A 1 92 ? -7.757 -2.650 -1.466 1.00 71.06 92 TYR A CA 1
ATOM 736 C C . TYR A 1 92 ? -8.948 -2.308 -0.564 1.00 71.06 92 TYR A C 1
ATOM 738 O O . TYR A 1 92 ? -9.925 -1.747 -1.047 1.00 71.06 92 TYR A O 1
ATOM 746 N N . TRP A 1 93 ? -8.883 -2.612 0.735 1.00 77.12 93 TRP A N 1
ATOM 747 C CA . TRP A 1 93 ? -9.953 -2.260 1.677 1.00 77.12 93 TRP A CA 1
ATOM 748 C C . TRP A 1 93 ? -9.560 -1.135 2.641 1.00 77.12 93 TRP A C 1
ATOM 750 O O . TRP A 1 93 ? -10.434 -0.554 3.284 1.00 77.12 93 TRP A O 1
ATOM 760 N N . ASN A 1 94 ? -8.272 -0.775 2.711 1.00 77.75 94 ASN A N 1
ATOM 761 C CA . ASN A 1 94 ? -7.774 0.272 3.607 1.00 77.75 94 ASN A CA 1
ATOM 762 C C . ASN A 1 94 ? -8.413 1.650 3.336 1.00 77.75 94 ASN A C 1
ATOM 764 O O . ASN A 1 94 ? -8.630 2.420 4.269 1.00 77.75 94 ASN A O 1
ATOM 768 N N . VAL A 1 95 ? -8.796 1.938 2.084 1.00 77.44 95 VAL A N 1
ATOM 769 C CA . VAL A 1 95 ? -9.531 3.167 1.726 1.00 77.44 95 VAL A CA 1
ATOM 770 C C . VAL A 1 95 ? -10.867 3.282 2.474 1.00 77.44 95 VAL A C 1
ATOM 772 O O . VAL A 1 95 ? -11.248 4.363 2.915 1.00 77.44 95 VAL A O 1
ATOM 775 N N . PHE A 1 96 ? -11.540 2.153 2.710 1.00 84.62 96 PHE A N 1
ATOM 776 C CA . PHE A 1 96 ? -12.802 2.090 3.449 1.00 84.62 96 PHE A CA 1
ATOM 777 C C . PHE A 1 96 ? -12.595 1.984 4.965 1.00 84.62 96 PHE A C 1
ATOM 779 O O . PHE A 1 96 ? -13.515 2.268 5.735 1.00 84.62 96 PHE A O 1
ATOM 786 N N . ALA A 1 97 ? -11.391 1.609 5.408 1.00 84.19 97 ALA A N 1
ATOM 787 C CA . ALA A 1 97 ? -11.045 1.534 6.822 1.00 84.19 97 ALA A CA 1
ATOM 788 C C . ALA A 1 97 ? -10.961 2.922 7.470 1.00 84.19 97 ALA A C 1
ATOM 790 O O . ALA A 1 97 ? -11.346 3.064 8.625 1.00 84.19 97 ALA A O 1
ATOM 791 N N . MET A 1 98 ? -10.518 3.963 6.759 1.00 84.00 98 MET A N 1
ATOM 792 C CA . MET A 1 98 ? -10.315 5.290 7.364 1.00 84.00 98 MET A CA 1
ATOM 793 C C . MET A 1 98 ? -11.607 5.938 7.898 1.00 84.00 98 MET A C 1
ATOM 795 O O . MET A 1 98 ? -11.626 6.317 9.073 1.00 84.00 98 MET A O 1
ATOM 799 N N . PRO A 1 99 ? -12.723 6.003 7.140 1.00 88.25 99 PRO A N 1
ATOM 800 C CA . PRO A 1 99 ? -13.975 6.532 7.689 1.00 88.25 99 PRO A CA 1
ATOM 801 C C . PRO A 1 99 ? -14.519 5.683 8.853 1.00 88.25 99 PRO A C 1
ATOM 803 O O . PRO A 1 99 ? -15.072 6.225 9.816 1.00 88.25 99 PRO A O 1
ATOM 806 N N . PHE A 1 100 ? -14.291 4.364 8.826 1.00 91.06 100 PHE A N 1
ATOM 807 C CA . PHE A 1 100 ? -14.618 3.460 9.932 1.00 91.06 100 PHE A CA 1
ATOM 808 C C . PHE A 1 100 ? -13.813 3.783 11.201 1.00 91.06 100 PHE A C 1
ATOM 810 O O . PHE A 1 100 ? -14.389 3.892 12.287 1.00 91.06 100 PHE A O 1
ATOM 817 N N . LEU A 1 101 ? -12.501 4.006 11.069 1.00 88.19 101 LEU A N 1
ATOM 818 C CA . LEU A 1 101 ? -11.612 4.397 12.167 1.00 88.19 101 LEU A CA 1
ATOM 819 C C . LEU A 1 101 ? -12.051 5.711 12.811 1.00 88.19 101 LEU A C 1
ATOM 821 O O . LEU A 1 101 ? -12.218 5.772 14.031 1.00 88.19 101 LEU A O 1
ATOM 825 N N . TYR A 1 102 ? -12.271 6.750 12.003 1.00 86.31 102 TYR A N 1
ATOM 826 C CA . TYR A 1 102 ? -12.668 8.067 12.506 1.00 86.31 102 TYR A CA 1
ATOM 827 C C . TYR A 1 102 ? -14.014 8.023 13.216 1.00 86.31 102 TYR A C 1
ATOM 829 O O . TYR A 1 102 ? -14.158 8.601 14.295 1.00 86.31 102 TYR A O 1
ATOM 837 N N . THR A 1 103 ? -14.974 7.273 12.676 1.00 88.94 103 THR A N 1
ATOM 838 C CA . THR A 1 103 ? -16.276 7.101 13.326 1.00 88.94 103 THR A CA 1
ATOM 839 C C . THR A 1 103 ? -16.147 6.338 14.644 1.00 88.94 103 THR A C 1
ATOM 841 O O . THR A 1 103 ? -16.754 6.722 15.647 1.00 88.94 103 THR A O 1
ATOM 844 N N . GLY A 1 104 ? -15.296 5.308 14.683 1.00 89.94 104 GLY A N 1
ATOM 845 C CA . GLY A 1 104 ? -14.954 4.581 15.903 1.00 89.94 104 GLY A CA 1
ATOM 846 C C . GLY A 1 104 ? -14.385 5.497 16.989 1.00 89.94 104 GLY A C 1
ATOM 847 O O . GLY A 1 104 ? -14.896 5.511 18.111 1.00 89.94 104 GLY A O 1
ATOM 848 N N . VAL A 1 105 ? -13.381 6.316 16.657 1.00 86.88 105 VAL A N 1
ATOM 849 C CA . VAL A 1 105 ? -12.786 7.286 17.594 1.00 86.88 105 VAL A CA 1
ATOM 850 C C . VAL A 1 105 ? -13.815 8.324 18.043 1.00 86.88 105 VAL A C 1
ATOM 852 O O . VAL A 1 105 ? -13.964 8.536 19.249 1.00 86.88 105 VAL A O 1
ATOM 855 N N . TYR A 1 106 ? -14.581 8.908 17.117 1.00 87.06 106 TYR A N 1
ATOM 856 C CA . TYR A 1 106 ? -15.641 9.872 17.424 1.00 87.06 106 TYR A CA 1
ATOM 857 C C . TYR A 1 106 ? -16.638 9.322 18.450 1.00 87.06 106 TYR A C 1
ATOM 859 O O . TYR A 1 106 ? -16.979 9.996 19.423 1.00 87.06 106 TYR A O 1
ATOM 867 N N . LEU A 1 107 ? -17.081 8.075 18.296 1.00 89.12 107 LEU A N 1
ATOM 868 C CA . LEU A 1 107 ? -18.040 7.475 19.221 1.00 89.12 107 LEU A CA 1
ATOM 869 C C . LEU A 1 107 ? -17.471 7.324 20.637 1.00 89.12 107 LEU A C 1
ATOM 871 O O . LEU A 1 107 ? -18.211 7.545 21.597 1.00 89.12 107 LEU A O 1
ATOM 875 N N . THR A 1 108 ? -16.164 7.079 20.806 1.00 87.38 108 THR A N 1
ATOM 876 C CA . THR A 1 108 ? -15.527 7.074 22.144 1.00 87.38 108 THR A CA 1
ATOM 877 C C . THR A 1 108 ? -15.609 8.425 22.861 1.00 87.38 108 THR A C 1
ATOM 879 O O . THR A 1 108 ? -15.464 8.507 24.094 1.00 87.38 108 THR A O 1
ATOM 882 N N . PHE A 1 109 ? -15.896 9.503 22.121 1.00 84.75 109 PHE A N 1
ATOM 883 C CA . PHE A 1 109 ? -16.124 10.818 22.700 1.00 84.75 109 PHE A CA 1
ATOM 884 C C . PHE A 1 109 ? -17.456 10.928 23.441 1.00 84.75 109 PHE A C 1
ATOM 886 O O . PHE A 1 109 ? -17.597 11.808 24.296 1.00 84.75 109 PHE A O 1
ATOM 893 N N . LYS A 1 110 ? -18.367 9.973 23.256 1.00 86.25 110 LYS A N 1
ATOM 894 C CA . LYS A 1 110 ? -19.567 9.825 24.081 1.00 86.25 110 LYS A CA 1
ATOM 895 C C . LYS A 1 110 ? -19.264 8.925 25.278 1.00 86.25 110 LYS A C 1
ATOM 897 O O . LYS A 1 110 ? -18.538 7.937 25.174 1.00 86.25 110 LYS A O 1
ATOM 902 N N . GLU A 1 111 ? -19.817 9.265 26.438 1.00 85.06 111 GLU A N 1
ATOM 903 C CA . GLU A 1 111 ? -19.529 8.575 27.702 1.00 85.06 111 GLU A CA 1
ATOM 904 C C . GLU A 1 111 ? -19.823 7.073 27.640 1.00 85.06 111 GLU A C 1
ATOM 906 O O . GLU A 1 111 ? -18.998 6.258 28.056 1.00 85.06 111 GLU A O 1
ATOM 911 N N . ARG A 1 112 ? -20.933 6.706 26.993 1.00 88.56 112 ARG A N 1
ATOM 912 C CA . ARG A 1 112 ? -21.364 5.315 26.845 1.00 88.56 112 ARG A CA 1
ATOM 913 C C . ARG A 1 112 ? -20.402 4.417 26.067 1.00 88.56 112 ARG A C 1
ATOM 915 O O . ARG A 1 112 ? -20.523 3.212 26.210 1.00 88.56 112 ARG A O 1
ATOM 922 N N . TYR A 1 113 ? -19.468 4.942 25.273 1.00 89.69 113 TYR A N 1
ATOM 923 C CA . TYR A 1 113 ? -18.487 4.128 24.531 1.00 89.69 113 TYR A CA 1
ATOM 924 C C . TYR A 1 113 ? -17.082 4.168 25.153 1.00 89.69 113 TYR A C 1
ATOM 926 O O . TYR A 1 113 ? -16.146 3.596 24.602 1.00 89.69 113 TYR A O 1
ATOM 934 N N . ARG A 1 114 ? -16.887 4.833 26.301 1.00 84.31 114 ARG A N 1
ATOM 935 C CA . ARG A 1 114 ? -15.552 4.987 26.912 1.00 84.31 114 ARG A CA 1
ATOM 936 C C . ARG A 1 114 ? -14.923 3.671 27.360 1.00 84.31 114 ARG A C 1
ATOM 938 O O . ARG A 1 114 ? -13.707 3.514 27.288 1.00 84.31 114 ARG A O 1
ATOM 945 N N . ASP A 1 115 ? -15.730 2.720 27.807 1.00 86.56 115 ASP A N 1
ATOM 946 C CA . ASP A 1 115 ? -15.285 1.376 28.185 1.00 86.56 115 ASP A CA 1
ATOM 947 C C . ASP A 1 115 ? -14.716 0.583 26.998 1.00 86.56 115 ASP A C 1
ATOM 949 O O . ASP A 1 115 ? -13.899 -0.316 27.212 1.00 86.56 115 ASP A O 1
ATOM 953 N N . CYS A 1 116 ? -15.081 0.934 25.756 1.00 89.81 116 CYS A N 1
ATOM 954 C CA . CYS A 1 116 ? -14.500 0.332 24.554 1.00 89.81 116 CYS A CA 1
ATOM 955 C C . CYS A 1 116 ? -12.988 0.548 24.479 1.00 89.81 116 CYS A C 1
ATOM 957 O O . CYS A 1 116 ? -12.294 -0.325 23.977 1.00 89.81 116 CYS A O 1
ATOM 959 N N . ILE A 1 117 ? -12.461 1.643 25.037 1.00 84.38 117 ILE A N 1
ATOM 960 C CA . ILE A 1 117 ? -11.019 1.919 25.053 1.00 84.38 117 ILE A CA 1
ATOM 961 C C . ILE A 1 117 ? -10.277 0.833 25.841 1.00 84.38 117 ILE A C 1
ATOM 963 O O . ILE A 1 117 ? -9.340 0.226 25.335 1.00 84.38 117 ILE A O 1
ATOM 967 N N . LYS A 1 118 ? -10.733 0.532 27.066 1.00 82.62 118 LYS A N 1
ATOM 968 C CA . LYS A 1 118 ? -10.118 -0.506 27.913 1.00 82.62 118 LYS A CA 1
ATOM 969 C C . LYS A 1 118 ? -10.189 -1.879 27.239 1.00 82.62 118 LYS A C 1
ATOM 971 O O . LYS A 1 118 ? -9.209 -2.615 27.235 1.00 82.62 118 LYS A O 1
ATOM 976 N N . LYS A 1 119 ? -11.337 -2.206 26.641 1.00 89.38 119 LYS A N 1
ATOM 977 C CA . LYS A 1 119 ? -11.546 -3.464 25.907 1.00 89.38 119 LYS A CA 1
ATOM 978 C C . LYS A 1 119 ? -10.632 -3.571 24.683 1.00 89.38 119 LYS A C 1
ATOM 980 O O . LYS A 1 119 ? -10.017 -4.611 24.482 1.00 89.38 119 LYS A O 1
ATOM 985 N N . ALA A 1 120 ? -10.498 -2.492 23.915 1.00 88.44 120 ALA A N 1
ATOM 986 C CA . ALA A 1 120 ? -9.632 -2.435 22.744 1.00 88.44 120 ALA A CA 1
ATOM 987 C C . ALA A 1 120 ? -8.154 -2.610 23.101 1.00 88.44 120 ALA A C 1
ATOM 989 O O . ALA A 1 120 ? -7.450 -3.288 22.367 1.00 88.44 120 ALA A O 1
ATOM 990 N N . ILE A 1 121 ? -7.702 -2.079 24.243 1.00 84.00 121 ILE A N 1
ATOM 991 C CA . ILE A 1 121 ? -6.339 -2.313 24.744 1.00 84.00 121 ILE A CA 1
ATOM 992 C C . ILE A 1 121 ? -6.110 -3.800 24.997 1.00 84.00 121 ILE A C 1
ATOM 994 O O . ILE A 1 121 ? -5.155 -4.348 24.467 1.00 84.00 121 ILE A O 1
ATOM 998 N N . TYR A 1 122 ? -6.988 -4.471 25.751 1.00 85.12 122 TYR A N 1
ATOM 999 C CA . TYR A 1 122 ? -6.807 -5.899 26.035 1.00 85.12 122 TYR A CA 1
ATOM 1000 C C . TYR A 1 122 ? -6.826 -6.754 24.769 1.00 85.12 122 TYR A C 1
ATOM 1002 O O . TYR A 1 122 ? -5.976 -7.625 24.600 1.00 85.12 122 TYR A O 1
ATOM 1010 N N . ILE A 1 123 ? -7.771 -6.483 23.865 1.00 88.19 123 ILE A N 1
ATOM 1011 C CA . ILE A 1 123 ? -7.879 -7.200 22.592 1.00 88.19 123 ILE A CA 1
ATOM 1012 C C . ILE A 1 123 ? -6.647 -6.921 21.720 1.00 88.19 123 ILE A C 1
ATOM 1014 O O . ILE A 1 123 ? -6.067 -7.848 21.164 1.00 88.19 123 ILE A O 1
ATOM 1018 N N . GLY A 1 124 ? -6.203 -5.666 21.641 1.00 85.31 124 GLY A N 1
ATOM 1019 C CA . GLY A 1 124 ? -5.004 -5.272 20.906 1.00 85.31 124 GLY A CA 1
ATOM 1020 C C . GLY A 1 124 ? -3.743 -5.930 21.464 1.00 85.31 124 GLY A C 1
ATOM 1021 O O . GLY A 1 124 ? -2.965 -6.492 20.702 1.00 85.31 124 GLY A O 1
ATOM 1022 N N . SER A 1 125 ? -3.571 -5.954 22.788 1.00 83.44 125 SER A N 1
ATOM 1023 C CA . SER A 1 125 ? -2.463 -6.654 23.448 1.00 83.44 125 SER A CA 1
ATOM 1024 C C . SER A 1 125 ? -2.454 -8.146 23.122 1.00 83.44 125 SER A C 1
ATOM 1026 O O . SER A 1 125 ? -1.396 -8.686 22.815 1.00 83.44 125 SER A O 1
ATOM 1028 N N . PHE A 1 126 ? -3.618 -8.801 23.112 1.00 86.38 126 PHE A N 1
ATOM 1029 C CA . PHE A 1 126 ? -3.725 -10.194 22.676 1.00 86.38 126 PHE A CA 1
ATOM 1030 C C . PHE A 1 126 ? -3.273 -10.371 21.219 1.00 86.38 126 PHE A C 1
ATOM 1032 O O . PHE A 1 126 ? -2.442 -11.231 20.940 1.00 86.38 126 PHE A O 1
ATOM 1039 N N . PHE A 1 127 ? -3.746 -9.527 20.295 1.00 85.12 127 PHE A N 1
ATOM 1040 C CA . PHE A 1 127 ? -3.321 -9.591 18.892 1.00 85.12 127 PHE A CA 1
ATOM 1041 C C . PHE A 1 127 ? -1.831 -9.297 18.699 1.00 85.12 127 PHE A C 1
ATOM 1043 O O . PHE A 1 127 ? -1.226 -9.879 17.802 1.00 85.12 127 PHE A O 1
ATOM 1050 N N . ILE A 1 128 ? -1.232 -8.432 19.523 1.00 84.31 128 ILE A N 1
ATOM 1051 C CA . ILE A 1 128 ? 0.214 -8.178 19.516 1.00 84.31 128 ILE A CA 1
ATOM 1052 C C . ILE A 1 128 ? 0.973 -9.437 19.929 1.00 84.31 128 ILE A C 1
ATOM 1054 O O . ILE A 1 128 ? 1.895 -9.831 19.223 1.00 84.31 128 ILE A O 1
ATOM 1058 N N . VAL A 1 129 ? 0.572 -10.091 21.023 1.00 85.31 129 VAL A N 1
ATOM 1059 C CA . VAL A 1 129 ? 1.204 -11.341 21.475 1.00 85.31 129 VAL A CA 1
ATOM 1060 C C . VAL A 1 129 ? 1.069 -12.421 20.406 1.00 85.31 129 VAL A C 1
ATOM 1062 O O . VAL A 1 129 ? 2.064 -13.023 20.024 1.00 85.31 129 VAL A O 1
ATOM 1065 N N . VAL A 1 130 ? -0.127 -12.608 19.840 1.00 84.44 130 VAL A N 1
ATOM 1066 C CA . VAL A 1 130 ? -0.343 -13.557 18.734 1.00 84.44 130 VAL A CA 1
ATOM 1067 C C . VAL A 1 130 ? 0.544 -13.219 17.536 1.00 84.44 130 VAL A C 1
ATOM 1069 O O . VAL A 1 130 ? 1.119 -14.112 16.921 1.00 84.44 130 VAL A O 1
ATOM 1072 N N . PHE A 1 131 ? 0.695 -11.940 17.198 1.00 81.44 131 PHE A N 1
ATOM 1073 C CA . PHE A 1 131 ? 1.558 -11.539 16.095 1.00 81.44 131 PHE A CA 1
ATOM 1074 C C . PHE A 1 131 ? 3.036 -11.840 16.389 1.00 81.44 131 PHE A C 1
ATOM 1076 O O . PHE A 1 131 ? 3.729 -12.385 15.534 1.00 81.44 131 PHE A O 1
ATOM 1083 N N . ILE A 1 132 ? 3.518 -11.548 17.595 1.00 84.12 132 ILE A N 1
ATOM 1084 C CA . ILE A 1 132 ? 4.902 -11.827 18.004 1.00 84.12 132 ILE A CA 1
ATOM 1085 C C . ILE A 1 132 ? 5.184 -13.332 18.023 1.00 84.12 132 ILE A C 1
ATOM 1087 O O . ILE A 1 132 ? 6.186 -13.757 17.460 1.00 84.12 132 ILE A O 1
ATOM 1091 N N . GLU A 1 133 ? 4.305 -14.130 18.623 1.00 85.56 133 GLU A N 1
ATOM 1092 C CA . GLU A 1 133 ? 4.555 -15.556 18.866 1.00 85.56 133 GLU A CA 1
ATOM 1093 C C . GLU A 1 133 ? 4.244 -16.440 17.654 1.00 85.56 133 GLU A C 1
ATOM 1095 O O . GLU A 1 133 ? 4.880 -17.470 17.452 1.00 85.56 133 GLU A O 1
ATOM 1100 N N . VAL A 1 134 ? 3.267 -16.058 16.827 1.00 80.19 134 VAL A N 1
ATOM 1101 C CA . VAL A 1 134 ? 2.806 -16.890 15.703 1.00 80.19 134 VAL A CA 1
ATOM 1102 C C . VAL A 1 134 ? 3.258 -16.320 14.371 1.00 80.19 134 VAL A C 1
ATOM 1104 O O . VAL A 1 134 ? 3.713 -17.057 13.501 1.00 80.19 134 VAL A O 1
ATOM 1107 N N . VAL A 1 135 ? 3.140 -15.006 14.184 1.00 76.94 135 VAL A N 1
ATOM 1108 C CA . VAL A 1 135 ? 3.331 -14.394 12.868 1.00 76.94 135 VAL A CA 1
ATOM 1109 C C . VAL A 1 135 ? 4.803 -14.103 12.589 1.00 76.94 135 VAL A C 1
ATOM 1111 O O . VAL A 1 135 ? 5.326 -14.561 11.573 1.00 76.94 135 VAL A O 1
ATOM 1114 N N . VAL A 1 136 ? 5.500 -13.401 13.488 1.00 79.12 136 VAL A N 1
ATOM 1115 C CA . VAL A 1 136 ? 6.912 -13.018 13.298 1.00 79.12 136 VAL A CA 1
ATOM 1116 C C . VAL A 1 136 ? 7.823 -14.220 12.991 1.00 79.12 136 VAL A C 1
ATOM 1118 O O . VAL A 1 136 ? 8.620 -14.105 12.056 1.00 79.12 136 VAL A O 1
ATOM 1121 N N . PRO A 1 137 ? 7.720 -15.388 13.661 1.00 78.62 137 PRO A N 1
ATOM 1122 C CA . PRO A 1 137 ? 8.568 -16.542 13.359 1.00 78.62 137 PRO A CA 1
ATOM 1123 C C . PRO A 1 137 ? 8.436 -17.055 11.923 1.00 78.62 137 PRO A C 1
ATOM 1125 O O . PRO A 1 137 ? 9.424 -17.542 11.375 1.00 78.62 137 PRO A O 1
ATOM 1128 N N . ILE A 1 138 ? 7.255 -16.903 11.314 1.00 74.81 138 ILE A N 1
ATOM 1129 C CA . ILE A 1 138 ? 6.962 -17.334 9.941 1.00 74.81 138 ILE A CA 1
ATOM 1130 C C . ILE A 1 138 ? 7.559 -16.355 8.921 1.00 74.81 138 ILE A C 1
ATOM 1132 O O . ILE A 1 138 ? 7.993 -16.766 7.847 1.00 74.81 138 ILE A O 1
ATOM 1136 N N . VAL A 1 139 ? 7.610 -15.057 9.243 1.00 71.12 139 VAL A N 1
ATOM 1137 C CA . VAL A 1 139 ? 7.914 -13.999 8.256 1.00 71.12 139 VAL A CA 1
ATOM 1138 C C . VAL A 1 139 ? 9.209 -13.241 8.478 1.00 71.12 139 VAL A C 1
ATOM 1140 O O . VAL A 1 139 ? 9.558 -12.362 7.686 1.00 71.12 139 VAL A O 1
ATOM 1143 N N . LYS A 1 140 ? 9.961 -13.601 9.517 1.00 72.56 140 LYS A N 1
ATOM 1144 C CA . LYS A 1 140 ? 11.249 -12.989 9.869 1.00 72.56 140 LYS A CA 1
ATOM 1145 C C . LYS A 1 140 ? 12.336 -13.097 8.795 1.00 72.56 140 LYS A C 1
ATOM 1147 O O . LYS A 1 140 ? 13.378 -12.496 8.989 1.00 72.56 140 LYS A O 1
ATOM 1152 N 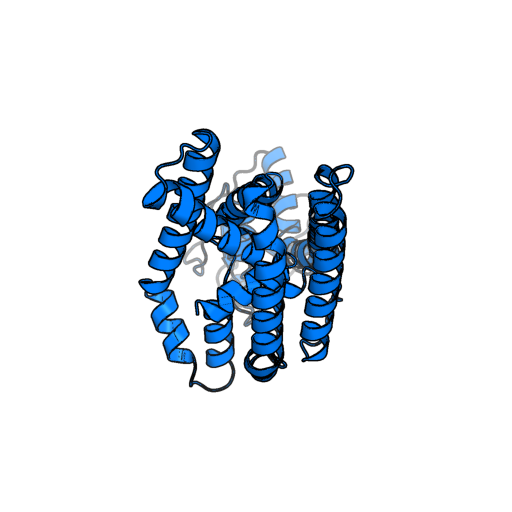N . THR A 1 141 ? 12.142 -13.865 7.724 1.00 69.69 141 THR A N 1
ATOM 1153 C CA . THR A 1 141 ? 13.073 -13.970 6.580 1.00 69.69 141 THR A CA 1
ATOM 1154 C C . THR A 1 141 ? 12.464 -13.471 5.267 1.00 69.69 141 THR A C 1
ATOM 1156 O O . THR A 1 141 ? 13.112 -13.509 4.224 1.00 69.69 141 THR A O 1
ATOM 1159 N N . ASN A 1 142 ? 11.216 -13.000 5.295 1.00 66.44 142 ASN A N 1
ATOM 1160 C CA . ASN A 1 142 ? 10.447 -12.667 4.107 1.00 66.44 142 ASN A CA 1
ATOM 1161 C C . ASN A 1 142 ? 10.391 -11.149 3.896 1.00 66.44 142 ASN A C 1
ATOM 1163 O O . ASN A 1 142 ? 9.552 -10.455 4.475 1.00 66.44 142 ASN A O 1
ATOM 1167 N N . SER A 1 143 ? 11.245 -10.639 3.008 1.00 63.31 143 SER A N 1
ATOM 1168 C CA . SER A 1 143 ? 11.283 -9.215 2.653 1.00 63.31 143 SER A CA 1
ATOM 1169 C C . SER A 1 143 ? 9.970 -8.696 2.058 1.00 63.31 143 SER A C 1
ATOM 1171 O O . SER A 1 143 ? 9.543 -7.582 2.359 1.00 63.31 143 SER A O 1
ATOM 1173 N N . ASN A 1 144 ? 9.264 -9.526 1.288 1.00 60.72 144 ASN A N 1
ATOM 1174 C CA . ASN A 1 144 ? 7.974 -9.173 0.694 1.00 60.72 144 ASN A CA 1
ATOM 1175 C C . ASN A 1 144 ? 6.857 -9.037 1.740 1.00 60.72 144 ASN A C 1
ATOM 1177 O O . ASN A 1 144 ? 5.961 -8.20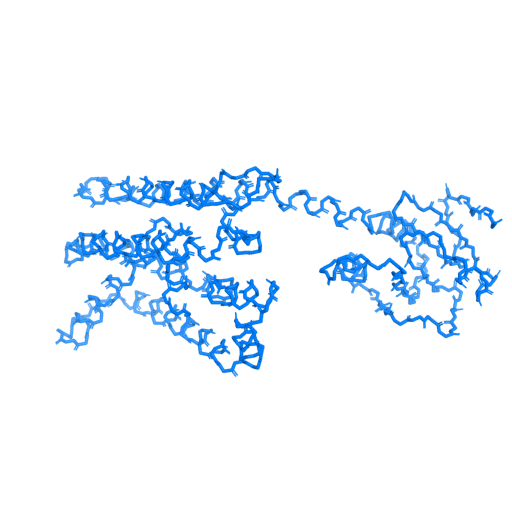8 1.564 1.00 60.72 144 ASN A O 1
ATOM 1181 N N . ALA A 1 145 ? 6.903 -9.813 2.825 1.00 59.88 145 ALA A N 1
ATOM 1182 C CA . ALA A 1 145 ? 5.972 -9.693 3.948 1.00 59.88 145 ALA A CA 1
ATOM 1183 C C . ALA A 1 145 ? 6.217 -8.431 4.782 1.00 59.88 145 ALA A C 1
ATOM 1185 O O . ALA A 1 145 ? 5.273 -7.908 5.355 1.00 59.88 145 ALA A O 1
ATOM 1186 N N . GLY A 1 146 ? 7.444 -7.908 4.817 1.00 61.03 146 GLY A N 1
ATOM 1187 C CA . GLY A 1 146 ? 7.752 -6.641 5.483 1.00 61.03 146 GLY A CA 1
ATOM 1188 C C . GLY A 1 146 ? 7.347 -5.399 4.682 1.00 61.03 146 GLY A C 1
ATOM 1189 O O . GLY A 1 146 ? 7.300 -4.316 5.256 1.00 61.03 146 GLY A O 1
ATOM 1190 N N . SER A 1 147 ? 7.020 -5.543 3.385 1.00 61.59 147 SER A N 1
ATOM 1191 C CA . SER A 1 147 ? 6.785 -4.428 2.441 1.00 61.59 147 SER A CA 1
ATOM 1192 C C . SER A 1 147 ? 5.819 -3.349 2.957 1.00 61.59 147 SER A C 1
ATOM 1194 O O . SER A 1 147 ? 6.075 -2.162 2.784 1.00 61.59 147 SER A O 1
ATOM 1196 N N . PHE A 1 148 ? 4.743 -3.739 3.646 1.00 63.34 148 PHE A N 1
ATOM 1197 C CA . PHE A 1 148 ? 3.750 -2.802 4.185 1.00 63.34 148 PHE A CA 1
ATOM 1198 C C . PHE A 1 148 ? 4.177 -2.120 5.495 1.00 63.34 148 PHE A C 1
ATOM 1200 O O . PHE A 1 148 ? 3.575 -1.126 5.879 1.00 63.34 148 PHE A O 1
ATOM 1207 N N . LEU A 1 149 ? 5.190 -2.639 6.196 1.00 67.06 149 LEU A N 1
ATOM 1208 C CA . LEU A 1 149 ? 5.711 -2.057 7.440 1.00 67.06 149 LEU A CA 1
ATOM 1209 C C . LEU A 1 149 ? 6.870 -1.091 7.204 1.00 67.06 149 LEU A C 1
ATOM 1211 O O . LEU A 1 149 ? 7.227 -0.372 8.134 1.00 67.06 149 LEU A O 1
ATOM 1215 N N . TYR A 1 150 ? 7.405 -1.013 5.976 1.00 63.75 150 TYR A N 1
ATOM 1216 C CA . TYR A 1 150 ? 8.453 -0.039 5.645 1.00 63.75 150 TYR A CA 1
ATOM 1217 C C . TYR A 1 150 ? 8.009 1.420 5.808 1.00 63.75 150 TYR A C 1
ATOM 1219 O O . TYR A 1 150 ? 8.825 2.339 5.827 1.00 63.75 150 TYR A O 1
ATOM 1227 N N . THR A 1 151 ? 6.704 1.633 5.963 1.00 60.81 151 THR A N 1
ATOM 1228 C CA . THR A 1 151 ? 6.106 2.912 6.326 1.00 60.81 151 THR A CA 1
ATOM 1229 C C . THR A 1 151 ? 6.627 3.440 7.666 1.00 60.81 151 THR A C 1
ATOM 1231 O O . THR A 1 151 ? 6.682 4.647 7.840 1.00 60.81 151 THR A O 1
ATOM 1234 N N . TYR A 1 152 ? 7.068 2.594 8.605 1.00 60.66 152 TYR A N 1
ATOM 1235 C CA . TYR A 1 152 ? 7.436 3.033 9.957 1.00 60.66 152 TYR A CA 1
ATOM 1236 C C . TYR A 1 152 ? 8.912 2.781 10.280 1.00 60.66 152 TYR A C 1
ATOM 1238 O O . TYR A 1 152 ? 9.276 1.698 10.724 1.00 60.66 152 TYR A O 1
ATOM 1246 N N . LEU A 1 153 ? 9.740 3.825 10.140 1.00 56.91 153 LEU A N 1
ATOM 1247 C CA . LEU A 1 153 ? 11.107 3.920 10.688 1.00 56.91 153 LEU A CA 1
ATOM 1248 C C . LEU A 1 153 ? 12.054 2.771 10.307 1.00 56.91 153 LEU A C 1
ATOM 1250 O O . LEU A 1 153 ? 12.800 2.253 11.140 1.00 56.91 153 LEU A O 1
ATOM 1254 N N . THR A 1 154 ? 12.047 2.389 9.036 1.00 63.22 154 THR A N 1
ATOM 1255 C CA . THR A 1 154 ? 12.952 1.364 8.503 1.00 63.22 154 THR A CA 1
ATOM 1256 C C . THR A 1 154 ? 13.771 1.931 7.366 1.00 63.22 154 THR A C 1
ATOM 1258 O O . THR A 1 154 ? 13.232 2.631 6.503 1.00 63.22 154 THR A O 1
ATOM 1261 N N . TYR A 1 155 ? 15.060 1.625 7.363 1.00 61.22 155 TYR A N 1
ATOM 1262 C CA . TYR A 1 155 ? 15.981 2.138 6.360 1.00 61.22 155 TYR A CA 1
ATOM 1263 C C . TYR A 1 155 ? 15.981 1.255 5.118 1.00 61.22 155 TYR A C 1
ATOM 1265 O O . TYR A 1 155 ? 15.787 0.036 5.173 1.00 61.22 155 TYR A O 1
ATOM 1273 N N . ARG A 1 156 ? 16.231 1.879 3.971 1.00 58.94 156 ARG A N 1
ATOM 1274 C CA . ARG A 1 156 ? 16.426 1.167 2.713 1.00 58.94 156 ARG A CA 1
ATOM 1275 C C . ARG A 1 156 ? 17.557 0.141 2.858 1.00 58.94 156 ARG A C 1
ATOM 1277 O O . ARG A 1 156 ? 18.634 0.455 3.350 1.00 58.94 156 ARG A O 1
ATOM 1284 N N . GLY A 1 157 ? 17.297 -1.096 2.435 1.00 58.66 157 GLY A N 1
ATOM 1285 C CA . GLY A 1 157 ? 18.253 -2.203 2.552 1.00 58.66 157 GLY A CA 1
ATOM 1286 C C . GLY A 1 157 ? 18.304 -2.866 3.932 1.00 58.66 157 GLY A C 1
ATOM 1287 O O . GLY A 1 157 ? 19.035 -3.845 4.096 1.00 58.66 157 GLY A O 1
ATOM 1288 N N . GLU A 1 158 ? 17.513 -2.402 4.910 1.00 68.69 158 GLU A N 1
ATOM 1289 C CA . GLU A 1 158 ? 17.349 -3.119 6.173 1.00 68.69 158 GLU A CA 1
ATOM 1290 C C . GLU A 1 158 ? 16.805 -4.521 5.881 1.00 68.69 158 GLU A C 1
ATOM 1292 O O . GLU A 1 158 ? 15.751 -4.702 5.258 1.00 68.69 158 GLU A O 1
ATOM 1297 N N . LYS A 1 159 ? 17.563 -5.534 6.314 1.00 68.81 159 LYS A N 1
ATOM 1298 C CA . LYS A 1 159 ? 17.137 -6.924 6.198 1.00 68.81 159 LYS A CA 1
ATOM 1299 C C . LYS A 1 159 ? 15.876 -7.097 7.035 1.00 68.81 159 LYS A C 1
ATOM 1301 O O . LYS A 1 159 ? 15.882 -6.811 8.234 1.00 68.81 159 LYS A O 1
ATOM 1306 N N . VAL A 1 160 ? 14.816 -7.613 6.416 1.00 69.94 160 VAL A N 1
ATOM 1307 C CA . VAL A 1 160 ? 13.624 -8.019 7.160 1.00 69.94 160 VAL A CA 1
ATOM 1308 C C . VAL A 1 160 ? 14.028 -9.162 8.077 1.00 69.94 160 VAL A C 1
ATOM 1310 O O . VAL A 1 160 ? 14.344 -10.255 7.620 1.00 69.94 160 VAL A O 1
ATOM 1313 N N . THR A 1 161 ? 14.084 -8.846 9.367 1.00 75.00 161 THR A N 1
ATOM 1314 C CA . THR A 1 161 ? 14.423 -9.733 10.482 1.00 75.00 161 THR A CA 1
ATOM 1315 C C . THR A 1 161 ? 13.307 -9.658 11.521 1.00 75.00 161 THR A C 1
ATOM 1317 O O . THR A 1 161 ? 12.437 -8.795 11.447 1.00 75.00 161 THR A O 1
ATOM 1320 N N . ALA A 1 162 ? 13.322 -10.507 12.549 1.00 78.56 162 ALA A N 1
ATOM 1321 C CA . ALA A 1 162 ? 12.369 -10.369 13.656 1.00 78.56 162 ALA A CA 1
ATOM 1322 C C . ALA A 1 162 ? 12.446 -8.979 14.331 1.00 78.56 162 ALA A C 1
ATOM 1324 O O . ALA A 1 162 ? 11.418 -8.409 14.691 1.00 78.56 162 ALA A O 1
ATOM 1325 N N . GLN A 1 163 ? 13.649 -8.394 14.423 1.00 80.75 163 GLN A N 1
ATOM 1326 C CA . GLN A 1 163 ? 13.860 -7.065 15.010 1.00 80.75 163 GLN A CA 1
ATOM 1327 C C . GLN A 1 163 ? 13.120 -5.959 14.247 1.00 80.75 163 GLN A C 1
ATOM 1329 O O . GLN A 1 163 ? 12.589 -5.046 14.874 1.00 80.75 163 GLN A O 1
ATOM 1334 N N . PHE A 1 164 ? 13.032 -6.067 12.918 1.00 78.69 164 PHE A N 1
ATOM 1335 C CA . PHE A 1 164 ? 12.256 -5.149 12.079 1.00 78.69 164 PHE A CA 1
ATOM 1336 C C . PHE A 1 164 ? 10.780 -5.112 12.513 1.00 78.69 164 PHE A C 1
ATOM 1338 O O . PHE A 1 164 ? 10.227 -4.042 12.765 1.00 78.69 164 PHE A O 1
ATOM 1345 N N . TYR A 1 165 ? 10.162 -6.280 12.711 1.00 78.94 165 TYR A N 1
ATOM 1346 C CA . TYR A 1 165 ? 8.768 -6.365 13.158 1.00 78.94 165 TYR A CA 1
ATOM 1347 C C . TYR A 1 165 ? 8.581 -5.831 14.585 1.00 78.94 165 TYR A C 1
ATOM 1349 O O . TYR A 1 165 ? 7.604 -5.134 14.857 1.00 78.94 165 TYR A O 1
ATOM 1357 N N . TYR A 1 166 ? 9.524 -6.095 15.494 1.00 83.25 166 TYR A N 1
ATOM 1358 C CA . TYR A 1 166 ? 9.445 -5.603 16.874 1.00 83.25 166 TYR A CA 1
ATOM 1359 C C . TYR A 1 166 ? 9.528 -4.077 16.975 1.00 83.25 166 TYR A C 1
ATOM 1361 O O . TYR A 1 166 ? 8.788 -3.488 17.764 1.00 83.25 166 TYR A O 1
ATOM 1369 N N . LYS A 1 167 ? 10.352 -3.421 16.145 1.00 82.19 167 LYS A N 1
ATOM 1370 C CA . LYS A 1 167 ? 10.398 -1.950 16.059 1.00 82.19 167 LYS A CA 1
ATOM 1371 C C . LYS A 1 167 ? 9.037 -1.372 15.659 1.00 82.19 167 LYS A C 1
ATOM 1373 O O . LYS A 1 167 ? 8.535 -0.477 16.337 1.00 82.19 167 LYS A O 1
ATOM 1378 N N . ALA A 1 168 ? 8.411 -1.924 14.617 1.00 79.19 168 ALA A N 1
ATOM 1379 C CA . ALA A 1 168 ? 7.098 -1.476 14.148 1.00 79.19 168 ALA A CA 1
ATOM 1380 C C . ALA A 1 168 ? 6.009 -1.636 15.227 1.00 79.19 168 ALA A C 1
ATOM 1382 O O . ALA A 1 168 ? 5.213 -0.725 15.462 1.00 79.19 168 ALA A O 1
ATOM 1383 N N . ILE A 1 169 ? 6.012 -2.768 15.939 1.00 81.56 169 ILE A N 1
ATOM 1384 C CA . ILE A 1 169 ? 5.085 -3.026 17.050 1.00 81.56 169 ILE A CA 1
ATOM 1385 C C . ILE A 1 169 ? 5.295 -2.020 18.186 1.00 81.56 169 ILE A C 1
ATOM 1387 O O . ILE A 1 169 ? 4.319 -1.480 18.705 1.00 81.56 169 ILE A O 1
ATOM 1391 N N . LEU A 1 170 ? 6.545 -1.732 18.560 1.00 84.50 170 LEU A N 1
ATOM 1392 C CA . LEU A 1 170 ? 6.859 -0.788 19.634 1.00 84.50 170 LEU A CA 1
ATOM 1393 C C . LEU A 1 170 ? 6.328 0.621 19.330 1.00 84.50 170 LEU A C 1
ATOM 1395 O O . LEU A 1 170 ? 5.682 1.231 20.183 1.00 84.50 170 LEU A O 1
ATOM 1399 N N . ILE A 1 171 ? 6.548 1.112 18.107 1.00 81.88 171 ILE A N 1
ATOM 1400 C CA . ILE A 1 171 ? 6.036 2.412 17.645 1.00 81.88 171 ILE A CA 1
ATOM 1401 C C . ILE A 1 171 ? 4.505 2.424 17.710 1.00 81.88 171 ILE A C 1
ATOM 1403 O O . ILE A 1 171 ? 3.915 3.334 18.295 1.00 81.88 171 ILE A O 1
ATOM 1407 N N . CYS A 1 172 ? 3.860 1.383 17.175 1.00 79.44 172 CYS A N 1
ATOM 1408 C CA . CYS A 1 172 ? 2.408 1.219 17.220 1.00 79.44 172 CYS A CA 1
ATOM 1409 C C . CYS A 1 172 ? 1.877 1.307 18.662 1.00 79.44 172 CYS A C 1
ATOM 1411 O O . CYS A 1 172 ? 0.960 2.086 18.938 1.00 79.44 172 CYS A O 1
ATOM 1413 N N . VAL A 1 173 ? 2.469 0.564 19.603 1.00 81.38 173 VAL A N 1
ATOM 1414 C CA . VAL A 1 173 ? 2.072 0.569 21.023 1.00 81.38 173 VAL A CA 1
ATOM 1415 C C . VAL A 1 173 ? 2.224 1.957 21.644 1.00 81.38 173 VAL A C 1
ATOM 1417 O O . VAL A 1 173 ? 1.306 2.417 22.326 1.00 81.38 173 VAL A O 1
ATOM 1420 N N . LEU A 1 174 ? 3.332 2.652 21.384 1.00 85.31 174 LEU A N 1
ATOM 1421 C CA . LEU A 1 174 ? 3.599 3.979 21.944 1.00 85.31 174 LEU A CA 1
ATOM 1422 C C . LEU A 1 174 ? 2.524 4.996 21.534 1.00 85.31 174 LEU A C 1
ATOM 1424 O O . LEU A 1 174 ? 1.918 5.641 22.393 1.00 85.31 174 LEU A O 1
ATOM 1428 N N . PHE A 1 175 ? 2.210 5.084 20.241 1.00 81.38 175 PHE A N 1
ATOM 1429 C CA . PHE A 1 175 ? 1.177 5.995 19.736 1.00 81.38 175 PHE A CA 1
ATOM 1430 C C . PHE A 1 175 ? -0.238 5.615 20.194 1.00 81.38 175 PHE A C 1
ATOM 1432 O O . PHE A 1 175 ? -1.060 6.496 20.479 1.00 81.38 175 PHE A O 1
ATOM 1439 N N . THR A 1 176 ? -0.507 4.315 20.353 1.00 78.38 176 THR A N 1
ATOM 1440 C CA . THR A 1 176 ? -1.758 3.812 20.943 1.00 78.38 176 THR A CA 1
ATOM 1441 C C . THR A 1 176 ? -1.923 4.335 22.373 1.00 78.38 176 THR A C 1
ATOM 1443 O O . THR A 1 176 ? -2.948 4.933 22.708 1.00 78.38 176 THR A O 1
ATOM 1446 N N . VAL A 1 177 ? -0.899 4.159 23.218 1.00 79.56 177 VAL A N 1
ATOM 1447 C CA . VAL A 1 177 ? -0.911 4.576 24.632 1.00 79.56 177 VAL A CA 1
ATOM 1448 C C . VAL A 1 177 ? -1.117 6.084 24.761 1.00 79.56 177 VAL A C 1
ATOM 1450 O O . VAL A 1 177 ? -1.955 6.512 25.557 1.00 79.56 177 VAL A O 1
ATOM 1453 N N . ILE A 1 178 ? -0.434 6.896 23.949 1.00 84.19 178 ILE A N 1
ATOM 1454 C CA . ILE A 1 178 ? -0.606 8.358 23.958 1.00 84.19 178 ILE A CA 1
ATOM 1455 C C . ILE A 1 178 ? -2.051 8.740 23.588 1.00 84.19 178 ILE A C 1
ATOM 1457 O O . ILE A 1 178 ? -2.681 9.525 24.301 1.00 84.19 178 ILE A O 1
ATOM 1461 N N . SER A 1 179 ? -2.619 8.139 22.535 1.00 78.06 179 SER A N 1
ATOM 1462 C CA . SER A 1 179 ? -4.010 8.391 22.110 1.00 78.06 179 SER A CA 1
ATOM 1463 C C . SER A 1 179 ? -5.018 8.040 23.215 1.00 78.06 179 SER A C 1
ATOM 1465 O O . SER A 1 179 ? -5.964 8.787 23.489 1.00 78.06 179 SER A O 1
ATOM 1467 N N . ILE A 1 180 ? -4.778 6.937 23.931 1.00 76.00 180 ILE A N 1
ATOM 1468 C CA . ILE A 1 180 ? -5.585 6.516 25.083 1.00 76.00 180 ILE A CA 1
ATOM 1469 C C . ILE A 1 180 ? -5.505 7.538 26.220 1.00 76.00 180 ILE A C 1
ATOM 1471 O O . ILE A 1 180 ? -6.545 7.893 26.781 1.00 76.00 180 ILE A O 1
ATOM 1475 N N . LEU A 1 181 ? -4.313 8.029 26.568 1.00 78.62 181 LEU A N 1
ATOM 1476 C CA . LEU A 1 181 ? -4.138 9.012 27.644 1.00 78.62 181 LEU A CA 1
ATOM 1477 C C . LEU A 1 181 ? -4.940 10.294 27.376 1.00 78.62 181 LEU A C 1
ATOM 1479 O O . LEU A 1 181 ? -5.634 10.774 28.278 1.00 78.62 181 LEU A O 1
ATOM 1483 N N . PHE A 1 182 ? -4.935 10.786 26.134 1.00 81.62 182 PHE A N 1
ATOM 1484 C CA . PHE A 1 182 ? -5.745 11.937 25.721 1.00 81.62 182 PHE A CA 1
ATOM 1485 C C . PHE A 1 182 ? -7.251 11.663 25.799 1.00 81.62 182 PHE A C 1
ATOM 1487 O O . PHE A 1 182 ? -8.006 12.501 26.297 1.00 81.62 182 PHE A O 1
ATOM 1494 N N . SER A 1 183 ? -7.697 10.471 25.388 1.00 74.31 183 SER A N 1
ATOM 1495 C CA . SER A 1 183 ? -9.122 10.102 25.368 1.00 74.31 183 SER A CA 1
ATOM 1496 C C . SER A 1 183 ? -9.777 10.025 26.761 1.00 74.31 183 SER A C 1
ATOM 1498 O O . SER A 1 183 ? -11.003 10.181 26.887 1.00 74.31 183 SER A O 1
ATOM 1500 N N . ARG A 1 184 ? -8.974 9.796 27.815 1.00 72.38 184 ARG A N 1
ATOM 1501 C CA . ARG A 1 184 ? -9.437 9.624 29.204 1.00 72.38 184 ARG A CA 1
ATOM 1502 C C . ARG A 1 184 ? -9.864 10.930 29.867 1.00 72.38 184 ARG A C 1
ATOM 1504 O O . ARG A 1 184 ? -10.817 10.919 30.645 1.00 72.38 184 ARG A O 1
ATOM 1511 N N . LYS A 1 185 ? -9.200 12.053 29.580 1.00 76.25 185 LYS A N 1
ATOM 1512 C CA . LYS A 1 185 ? -9.534 13.347 30.197 1.00 76.25 185 LYS A CA 1
ATOM 1513 C C . LYS A 1 185 ? -10.549 14.092 29.330 1.00 76.25 185 LYS A C 1
ATOM 1515 O O . LYS A 1 185 ? -10.324 14.305 28.145 1.00 76.25 185 LYS A O 1
ATOM 1520 N N . LYS A 1 186 ? -11.656 14.549 29.931 1.00 72.31 186 LYS A N 1
ATOM 1521 C CA . LYS A 1 186 ? -12.745 15.254 29.219 1.00 72.31 186 LYS A CA 1
ATOM 1522 C C . LYS A 1 186 ? -12.238 16.464 28.419 1.00 72.31 186 LYS A C 1
ATOM 1524 O O . LYS A 1 186 ? -12.662 16.641 27.287 1.00 72.31 186 LYS A O 1
ATOM 1529 N N . ARG A 1 187 ? -11.299 17.234 28.988 1.00 79.38 187 ARG A N 1
ATOM 1530 C CA . ARG A 1 187 ? -10.713 18.439 28.374 1.00 79.38 187 ARG A CA 1
ATOM 1531 C C . ARG A 1 187 ? -9.753 18.152 27.217 1.00 79.38 187 ARG A C 1
ATOM 1533 O O . ARG A 1 187 ? -9.600 19.001 26.360 1.00 79.38 187 ARG A O 1
ATOM 1540 N N . SER A 1 188 ? -9.103 16.987 27.184 1.00 77.12 188 SER A N 1
ATOM 1541 C CA . SER A 1 188 ? -8.083 16.679 26.169 1.00 77.12 188 SER A CA 1
ATOM 1542 C C . SER A 1 188 ? -8.544 15.654 25.130 1.00 77.12 188 SER A C 1
ATOM 1544 O O . SER A 1 188 ? -7.738 15.080 24.407 1.00 77.12 188 SER A O 1
ATOM 1546 N N . ARG A 1 189 ? -9.843 15.365 25.105 1.00 72.94 189 ARG A N 1
ATOM 1547 C CA . ARG A 1 189 ? -10.432 14.260 24.351 1.00 72.94 189 ARG A CA 1
ATOM 1548 C C . ARG A 1 189 ? -10.357 14.463 22.843 1.00 72.94 189 ARG A C 1
ATOM 1550 O O . ARG A 1 189 ? -10.056 13.517 22.128 1.00 72.94 189 ARG A O 1
ATOM 1557 N N . GLU A 1 190 ? -10.583 15.691 22.393 1.00 72.75 190 GLU A N 1
ATOM 1558 C CA . GLU A 1 190 ? -10.421 16.104 20.995 1.00 72.75 190 GLU A CA 1
ATOM 1559 C C . GLU A 1 190 ? -8.995 15.845 20.473 1.00 72.75 190 GLU A C 1
ATOM 1561 O O . GLU A 1 190 ? -8.810 15.458 19.323 1.00 72.75 190 GLU A O 1
ATOM 1566 N N . TRP A 1 191 ? -7.996 15.913 21.359 1.00 82.44 191 TRP A N 1
ATOM 1567 C CA . TRP A 1 191 ? -6.589 15.670 21.044 1.00 82.44 191 TRP A CA 1
ATOM 1568 C C . TRP A 1 191 ? -6.221 14.185 20.947 1.00 82.44 191 TRP A C 1
ATOM 1570 O O . TRP A 1 191 ? -5.099 13.868 20.570 1.00 82.44 191 TRP A O 1
ATOM 1580 N N . ALA A 1 192 ? -7.142 13.253 21.222 1.00 78.69 192 ALA A N 1
ATOM 1581 C CA . ALA A 1 192 ? -6.879 11.818 21.073 1.00 78.69 192 ALA A CA 1
ATOM 1582 C C . ALA A 1 192 ? -6.603 11.405 19.618 1.00 78.69 192 ALA A C 1
ATOM 1584 O O . ALA A 1 192 ? -6.006 10.356 19.391 1.00 78.69 192 ALA A O 1
ATOM 1585 N N . ILE A 1 193 ? -7.013 12.233 18.648 1.00 77.62 193 ILE A N 1
ATOM 1586 C CA . ILE A 1 193 ? -6.742 12.023 17.222 1.00 77.62 193 ILE A CA 1
ATOM 1587 C C . ILE A 1 193 ? -5.326 12.467 16.832 1.00 77.62 193 ILE A C 1
ATOM 1589 O O . ILE A 1 193 ? -4.742 11.933 15.892 1.00 77.62 193 ILE A O 1
ATOM 1593 N N . LEU A 1 194 ? -4.727 13.396 17.578 1.00 83.44 194 LEU A N 1
ATOM 1594 C CA . LEU A 1 194 ? -3.454 14.006 17.205 1.00 83.44 194 LEU A CA 1
ATOM 1595 C C . LEU A 1 194 ? -2.293 12.997 17.090 1.00 83.44 194 LEU A C 1
ATOM 1597 O O . LEU A 1 194 ? -1.612 13.028 16.066 1.00 83.44 194 LEU A O 1
ATOM 1601 N N . PRO A 1 195 ? -2.062 12.066 18.040 1.00 82.12 195 PRO A N 1
ATOM 1602 C CA . PRO A 1 195 ? -0.970 11.099 17.906 1.00 82.12 195 PRO A CA 1
ATOM 1603 C C . PRO A 1 195 ? -1.141 10.203 16.675 1.00 82.12 195 PRO A C 1
ATOM 1605 O O . PRO A 1 195 ? -0.165 9.832 16.038 1.00 82.12 195 PRO A O 1
ATOM 1608 N N . ILE A 1 196 ? -2.383 9.900 16.300 1.00 77.38 196 ILE A N 1
ATOM 1609 C CA . ILE A 1 196 ? -2.721 9.096 15.123 1.00 77.38 196 ILE A CA 1
ATOM 1610 C C . ILE A 1 196 ? -2.297 9.827 13.853 1.00 77.38 196 ILE A C 1
ATOM 1612 O O . ILE A 1 196 ? -1.627 9.252 13.000 1.00 77.38 196 ILE A O 1
ATOM 1616 N N . LEU A 1 197 ? -2.666 11.105 13.749 1.00 80.12 197 LEU A N 1
ATOM 1617 C CA . LEU A 1 197 ? -2.286 11.946 12.619 1.00 80.12 197 LEU A CA 1
ATOM 1618 C C . LEU A 1 197 ? -0.769 12.098 12.531 1.00 80.12 197 LEU A C 1
ATOM 1620 O O . LEU A 1 197 ? -0.225 12.015 11.437 1.00 80.12 197 LEU A O 1
ATOM 1624 N N . ILE A 1 198 ? -0.084 12.242 13.669 1.00 85.25 198 ILE A N 1
ATOM 1625 C CA . ILE A 1 198 ? 1.382 12.291 13.723 1.00 85.25 198 ILE A CA 1
ATOM 1626 C C . ILE A 1 198 ? 1.985 10.969 13.230 1.00 85.25 198 ILE A C 1
ATOM 1628 O O . ILE A 1 198 ? 2.862 10.996 12.372 1.00 85.25 198 ILE A O 1
ATOM 1632 N N . LEU A 1 199 ? 1.505 9.819 13.717 1.00 80.12 199 LEU A N 1
ATOM 1633 C CA . LEU A 1 199 ? 1.975 8.503 13.272 1.00 80.12 199 LEU A CA 1
ATOM 1634 C C . LEU A 1 199 ? 1.776 8.322 11.764 1.00 80.12 199 LEU A C 1
ATOM 1636 O O . LEU A 1 199 ? 2.683 7.858 11.078 1.00 80.12 199 LEU A O 1
ATOM 1640 N N . MET A 1 200 ? 0.606 8.701 11.242 1.00 77.12 200 MET A N 1
ATOM 1641 C CA . MET A 1 200 ? 0.314 8.637 9.809 1.00 77.12 200 MET A CA 1
ATOM 1642 C C . MET A 1 200 ? 1.214 9.579 9.013 1.00 77.12 200 MET A C 1
ATOM 1644 O O . MET A 1 200 ? 1.772 9.157 8.008 1.00 77.12 200 MET A O 1
ATOM 1648 N N . PHE A 1 201 ? 1.387 10.824 9.456 1.00 82.44 201 PHE A N 1
ATOM 1649 C CA . PHE A 1 201 ? 2.221 11.808 8.772 1.00 82.44 201 PHE A CA 1
ATOM 1650 C C . PHE A 1 201 ? 3.682 11.359 8.713 1.00 82.44 201 PHE A C 1
ATOM 1652 O O . PHE A 1 201 ? 4.257 11.318 7.629 1.00 82.44 201 PHE A O 1
ATOM 1659 N N . ILE A 1 202 ? 4.250 10.943 9.851 1.00 82.12 202 ILE A N 1
ATOM 1660 C CA . ILE A 1 202 ? 5.601 10.369 9.915 1.00 82.12 202 ILE A CA 1
ATOM 1661 C C . ILE A 1 202 ? 5.683 9.155 8.996 1.00 82.12 202 ILE A C 1
ATOM 1663 O O . ILE A 1 202 ? 6.623 9.048 8.218 1.00 82.12 202 ILE A O 1
ATOM 1667 N N . GLY A 1 203 ? 4.688 8.269 9.055 1.00 78.25 203 GLY A N 1
ATOM 1668 C CA . GLY A 1 203 ? 4.673 7.049 8.266 1.00 78.25 203 GLY A CA 1
ATOM 1669 C C . GLY A 1 203 ? 4.671 7.304 6.757 1.00 78.25 203 GLY A C 1
ATOM 1670 O O . GLY A 1 203 ? 5.501 6.769 6.025 1.00 78.25 203 GLY A O 1
ATOM 1671 N N . TYR A 1 204 ? 3.767 8.157 6.276 1.00 76.69 204 TYR A N 1
ATOM 1672 C CA . TYR A 1 204 ? 3.678 8.514 4.859 1.00 76.69 204 TYR A CA 1
ATOM 1673 C C . TYR A 1 204 ? 4.901 9.288 4.381 1.00 76.69 204 TYR A C 1
ATOM 1675 O O . TYR A 1 204 ? 5.420 8.990 3.308 1.00 76.69 204 TYR A O 1
ATOM 1683 N N . HIS A 1 205 ? 5.381 10.248 5.173 1.00 81.81 205 HIS A N 1
ATOM 1684 C CA . HIS A 1 205 ? 6.582 11.001 4.836 1.00 81.81 205 HIS A CA 1
ATOM 1685 C C . HIS A 1 205 ? 7.799 10.073 4.735 1.00 81.81 205 HIS A C 1
ATOM 1687 O O . HIS A 1 205 ? 8.526 10.107 3.745 1.00 81.81 205 HIS A O 1
ATOM 1693 N N . TRP A 1 206 ? 7.964 9.170 5.704 1.00 78.75 206 TRP A N 1
ATOM 1694 C C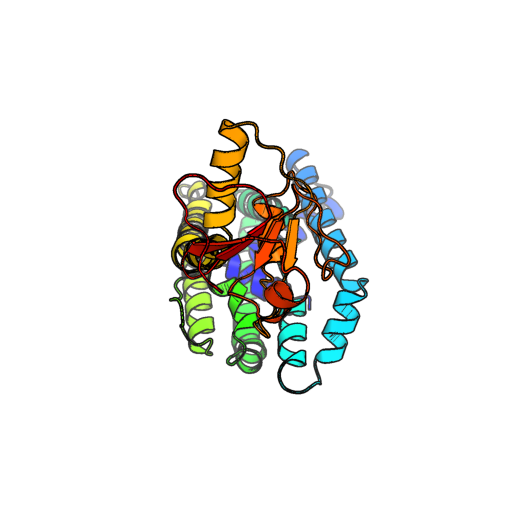A . TRP A 1 206 ? 9.048 8.193 5.715 1.00 78.75 206 TRP A CA 1
ATOM 1695 C C . TRP A 1 206 ? 8.961 7.209 4.547 1.00 78.75 206 TRP A C 1
ATOM 1697 O O . TRP A 1 206 ? 9.977 6.947 3.905 1.00 78.75 206 TRP A O 1
ATOM 1707 N N . ALA A 1 207 ? 7.766 6.684 4.250 1.00 76.44 207 ALA A N 1
ATOM 1708 C CA . ALA A 1 207 ? 7.531 5.795 3.112 1.00 76.44 207 ALA A CA 1
ATOM 1709 C C . ALA A 1 207 ? 7.847 6.478 1.778 1.00 76.44 207 ALA A C 1
ATOM 1711 O O . ALA A 1 207 ? 8.448 5.862 0.897 1.00 76.44 207 ALA A O 1
ATOM 1712 N N . ASN A 1 208 ? 7.453 7.746 1.637 1.00 76.88 208 ASN A N 1
ATOM 1713 C CA . ASN A 1 208 ? 7.740 8.516 0.439 1.00 76.88 208 ASN A CA 1
ATOM 1714 C C . ASN A 1 208 ? 9.244 8.673 0.245 1.00 76.88 208 ASN A C 1
ATOM 1716 O O . ASN A 1 208 ? 9.756 8.226 -0.773 1.00 76.88 208 ASN A O 1
ATOM 1720 N N . TYR A 1 209 ? 9.947 9.186 1.251 1.00 76.81 209 TYR A N 1
ATOM 1721 C CA . TYR A 1 209 ? 11.378 9.456 1.149 1.00 76.81 209 TYR A CA 1
ATOM 1722 C C . TYR A 1 209 ? 12.228 8.182 0.991 1.00 76.81 209 TYR A C 1
ATOM 1724 O O . TYR A 1 209 ? 13.113 8.099 0.146 1.00 76.81 209 TYR A O 1
ATOM 1732 N N . ASN A 1 210 ? 11.959 7.136 1.781 1.00 72.00 210 ASN A N 1
ATOM 1733 C CA . ASN A 1 210 ? 12.824 5.948 1.811 1.00 72.00 210 ASN A CA 1
ATOM 1734 C C . ASN A 1 210 ? 12.504 4.906 0.734 1.00 72.00 210 ASN A C 1
ATOM 1736 O O . ASN A 1 210 ? 13.347 4.047 0.456 1.00 72.00 210 ASN A O 1
ATOM 1740 N N . TYR A 1 211 ? 11.292 4.927 0.174 1.00 70.88 211 TYR A N 1
ATOM 1741 C CA . TYR A 1 211 ? 10.843 3.920 -0.785 1.00 70.88 211 TYR A CA 1
ATOM 1742 C C . TYR A 1 211 ? 10.280 4.537 -2.063 1.00 70.88 211 TYR A C 1
ATOM 1744 O O . TYR A 1 211 ? 10.812 4.248 -3.130 1.00 70.88 211 TYR A O 1
ATOM 1752 N N . ASN A 1 212 ? 9.240 5.376 -1.992 1.00 73.12 212 ASN A N 1
ATOM 1753 C CA . ASN A 1 212 ? 8.552 5.820 -3.211 1.00 73.12 212 ASN A CA 1
ATOM 1754 C C . ASN A 1 212 ? 9.405 6.749 -4.076 1.00 73.12 212 ASN A C 1
ATOM 1756 O O . ASN A 1 212 ? 9.401 6.568 -5.285 1.00 73.12 212 ASN A O 1
ATOM 1760 N N . GLU A 1 213 ? 10.133 7.706 -3.498 1.00 75.88 213 GLU A N 1
ATOM 1761 C CA . GLU A 1 213 ? 11.015 8.610 -4.247 1.00 75.88 213 GLU A CA 1
ATOM 1762 C C . GLU A 1 213 ? 12.149 7.838 -4.904 1.00 75.88 213 GLU A C 1
ATOM 1764 O O . GLU A 1 213 ? 12.340 7.966 -6.101 1.00 75.88 213 GLU A O 1
ATOM 1769 N N . TYR A 1 214 ? 12.808 6.936 -4.176 1.00 72.19 214 TYR A N 1
ATOM 1770 C CA . TYR A 1 214 ? 13.851 6.099 -4.763 1.00 72.19 214 TYR A CA 1
ATOM 1771 C C . TYR A 1 214 ? 13.328 5.163 -5.864 1.00 72.19 214 TYR A C 1
ATOM 1773 O O . TYR A 1 214 ? 13.967 5.013 -6.902 1.00 72.19 214 TYR A O 1
ATOM 1781 N N . ILE A 1 215 ? 12.202 4.476 -5.632 1.00 71.81 215 ILE A N 1
ATOM 1782 C CA . ILE A 1 215 ? 11.618 3.592 -6.648 1.00 71.81 215 ILE A CA 1
ATOM 1783 C C . ILE A 1 215 ? 11.177 4.421 -7.846 1.00 71.81 215 ILE A C 1
ATOM 1785 O O . ILE A 1 215 ? 11.442 4.004 -8.963 1.00 71.81 215 ILE A O 1
ATOM 1789 N N . LYS A 1 216 ? 10.575 5.594 -7.625 1.00 74.44 216 LYS A N 1
ATOM 1790 C CA . LYS A 1 216 ? 10.270 6.549 -8.687 1.00 74.44 216 LYS A CA 1
ATOM 1791 C C . LYS A 1 216 ? 11.545 6.908 -9.437 1.00 74.44 216 LYS A C 1
ATOM 1793 O O . LYS A 1 216 ? 11.598 6.639 -10.615 1.00 74.44 216 LYS A O 1
ATOM 1798 N N . GLU A 1 217 ? 12.583 7.420 -8.787 1.00 77.94 217 GLU A N 1
ATOM 1799 C CA . GLU A 1 217 ? 13.845 7.787 -9.441 1.00 77.94 217 GLU A CA 1
ATOM 1800 C C . GLU A 1 217 ? 14.420 6.629 -10.255 1.00 77.94 217 GLU A C 1
ATOM 1802 O O . GLU A 1 217 ? 14.655 6.787 -11.443 1.00 77.94 217 GLU A O 1
ATOM 1807 N N . ARG A 1 218 ? 14.564 5.444 -9.656 1.00 77.38 218 ARG A N 1
ATOM 1808 C CA . ARG A 1 218 ? 15.142 4.274 -10.327 1.00 77.38 218 ARG A CA 1
ATOM 1809 C C . ARG A 1 218 ? 14.283 3.727 -11.469 1.00 77.38 218 ARG A C 1
ATOM 1811 O O . ARG A 1 218 ? 14.831 3.187 -12.421 1.00 77.38 218 ARG A O 1
ATOM 1818 N N . VAL A 1 219 ? 12.963 3.707 -11.314 1.00 78.31 219 VAL A N 1
ATOM 1819 C CA . VAL A 1 219 ? 12.053 3.119 -12.310 1.00 78.31 219 VAL A CA 1
ATOM 1820 C C . VAL A 1 219 ? 11.763 4.138 -13.404 1.00 78.31 219 VAL A C 1
ATOM 1822 O O . VAL A 1 219 ? 11.804 3.791 -14.575 1.00 78.31 219 VAL A O 1
ATOM 1825 N N . SER A 1 220 ? 11.525 5.397 -13.041 1.00 80.31 220 SER A N 1
ATOM 1826 C CA . SER A 1 220 ? 11.347 6.497 -13.986 1.00 80.31 220 SER A CA 1
ATOM 1827 C C . SER A 1 220 ? 12.604 6.744 -14.807 1.00 80.31 220 SER A C 1
ATOM 1829 O O . SER A 1 220 ? 12.461 6.989 -15.993 1.00 80.31 220 SER A O 1
ATOM 1831 N N . SER A 1 221 ? 13.814 6.604 -14.245 1.00 81.25 221 SER A N 1
ATOM 1832 C CA . SER A 1 221 ? 15.068 6.719 -15.013 1.00 81.25 221 SER A CA 1
ATOM 1833 C C . SER A 1 221 ? 15.257 5.631 -16.075 1.00 81.25 221 SER A C 1
ATOM 1835 O O . SER A 1 221 ? 16.300 5.591 -16.705 1.00 81.25 221 SER A O 1
ATOM 1837 N N . MET A 1 222 ? 14.325 4.683 -16.207 1.00 80.38 222 MET A N 1
ATOM 1838 C CA . MET A 1 222 ? 14.337 3.703 -17.293 1.00 80.38 222 MET A CA 1
ATOM 1839 C C . MET A 1 222 ? 13.609 4.197 -18.547 1.00 80.38 222 MET A C 1
ATOM 1841 O O . MET A 1 222 ? 13.621 3.476 -19.538 1.00 80.38 222 MET A O 1
ATOM 1845 N N . VAL A 1 223 ? 12.862 5.304 -18.460 1.00 87.25 223 VAL A N 1
ATOM 1846 C CA . VAL A 1 223 ? 12.038 5.841 -19.560 1.00 87.25 223 VAL A CA 1
ATOM 1847 C C . VAL A 1 223 ? 12.018 7.379 -19.606 1.00 87.25 223 VAL A C 1
ATOM 1849 O O . VAL A 1 223 ? 11.204 7.971 -20.318 1.00 87.25 223 VAL A O 1
ATOM 1852 N N . LEU A 1 224 ? 12.811 8.044 -18.760 1.00 88.69 224 LEU A N 1
ATOM 1853 C CA . LEU A 1 224 ? 12.755 9.495 -18.594 1.00 88.69 224 LEU A CA 1
ATOM 1854 C C . LEU A 1 224 ? 13.324 10.188 -19.831 1.00 88.69 224 LEU A C 1
ATOM 1856 O O . LEU A 1 224 ? 12.719 11.148 -20.299 1.00 88.69 224 LEU A O 1
ATOM 1860 N N . ALA A 1 225 ? 14.432 9.680 -20.374 1.00 90.75 225 ALA A N 1
ATOM 1861 C CA . ALA A 1 225 ? 15.052 10.249 -21.563 1.00 90.75 225 ALA A CA 1
ATOM 1862 C C . ALA A 1 225 ? 14.128 10.087 -22.780 1.00 90.75 225 ALA A C 1
ATOM 1864 O O . ALA A 1 225 ? 13.918 11.036 -23.529 1.00 90.75 225 ALA A O 1
ATOM 1865 N N . SER A 1 226 ? 13.459 8.935 -22.903 1.00 91.81 226 SER A N 1
ATOM 1866 C CA . SER A 1 226 ? 12.404 8.699 -23.896 1.00 91.81 226 SER A CA 1
ATOM 1867 C C . SER A 1 226 ? 11.253 9.698 -23.763 1.00 91.81 226 SER A C 1
ATOM 1869 O O . SER A 1 226 ? 10.721 10.183 -24.759 1.00 91.81 226 SER A O 1
ATOM 1871 N N 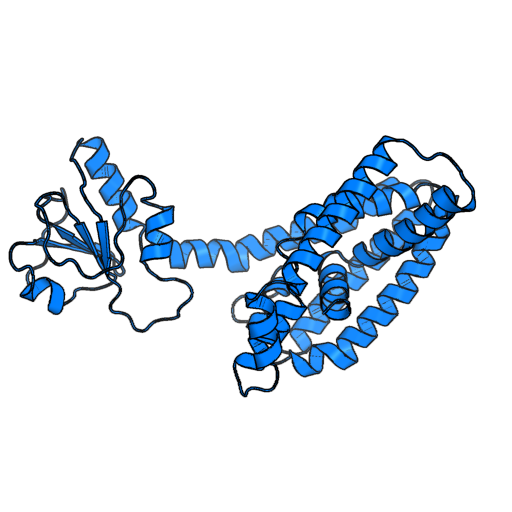. TYR A 1 227 ? 10.832 10.004 -22.533 1.00 91.94 227 TYR A N 1
ATOM 1872 C CA . TYR A 1 227 ? 9.759 10.966 -22.286 1.00 91.94 227 TYR A CA 1
ATOM 1873 C C . TYR A 1 227 ? 10.169 12.402 -22.636 1.00 91.94 227 TYR A C 1
ATOM 1875 O O . TYR A 1 227 ? 9.371 13.143 -23.212 1.00 91.94 227 TYR A O 1
ATOM 1883 N N . GLU A 1 228 ? 11.394 12.800 -22.293 1.00 92.88 228 GLU A N 1
ATOM 1884 C CA . GLU A 1 228 ? 11.948 14.111 -22.642 1.00 92.88 228 GLU A CA 1
ATOM 1885 C C . GLU A 1 228 ? 12.065 14.271 -24.161 1.00 92.88 228 GLU A C 1
ATOM 1887 O O . GLU A 1 228 ? 11.557 15.255 -24.700 1.00 92.88 228 GLU A O 1
ATOM 1892 N N . GLU A 1 229 ? 12.608 13.270 -24.856 1.00 94.00 229 GLU A N 1
ATOM 1893 C CA . GLU A 1 229 ? 12.732 13.280 -26.316 1.00 94.00 229 GLU A CA 1
ATOM 1894 C C . GLU A 1 229 ? 11.360 13.337 -26.999 1.00 94.00 229 GLU A C 1
ATOM 1896 O O . GLU A 1 229 ? 11.129 14.166 -27.878 1.00 94.00 229 GLU A O 1
ATOM 1901 N N . LYS A 1 230 ? 10.390 12.544 -26.521 1.00 93.12 230 LYS A N 1
ATOM 1902 C CA . LYS A 1 230 ? 8.989 12.642 -26.960 1.00 93.12 230 LYS A CA 1
ATOM 1903 C C . LYS A 1 230 ? 8.462 14.070 -26.844 1.00 93.12 230 LYS A C 1
ATOM 1905 O O . LYS A 1 230 ? 7.810 14.558 -27.763 1.00 93.12 230 LYS A O 1
ATOM 1910 N N . CYS A 1 231 ? 8.729 14.751 -25.730 1.00 92.50 231 CYS A N 1
ATOM 1911 C CA . CYS A 1 231 ? 8.250 16.116 -25.523 1.00 92.50 231 CYS A CA 1
ATOM 1912 C C . CYS A 1 231 ? 8.899 17.118 -26.491 1.00 92.50 231 CYS A C 1
ATOM 1914 O O . CYS A 1 231 ? 8.236 18.077 -26.891 1.00 92.50 231 CYS A O 1
ATOM 1916 N N . GLU A 1 232 ? 10.165 16.933 -26.868 1.00 94.00 232 GLU A N 1
ATOM 1917 C CA . GLU A 1 232 ? 10.810 17.763 -27.893 1.00 94.00 232 GLU A CA 1
ATOM 1918 C C . GLU A 1 232 ? 10.217 17.494 -29.282 1.00 94.00 232 GLU A C 1
ATOM 1920 O O . GLU A 1 232 ? 9.797 18.438 -29.956 1.00 94.00 232 GLU A O 1
ATOM 1925 N N . LEU A 1 233 ? 10.046 16.226 -29.665 1.00 93.19 233 LEU A N 1
ATOM 1926 C CA . LEU A 1 233 ? 9.406 15.844 -30.930 1.00 93.19 233 LEU A CA 1
ATOM 1927 C C . LEU A 1 233 ? 7.983 16.410 -31.062 1.00 93.19 233 LEU A C 1
ATOM 1929 O O . LEU A 1 233 ? 7.610 16.941 -32.113 1.00 93.19 233 LEU A O 1
ATOM 1933 N N . GLU A 1 234 ? 7.193 16.392 -29.988 1.00 91.25 234 GLU A N 1
ATOM 1934 C CA . GLU A 1 234 ? 5.849 16.981 -29.975 1.00 91.25 234 GLU A CA 1
ATOM 1935 C C . GLU A 1 234 ? 5.850 18.504 -30.136 1.00 91.25 234 GLU A C 1
ATOM 1937 O O . GLU A 1 234 ? 4.991 19.050 -30.839 1.00 91.25 234 GLU A O 1
ATOM 1942 N N . LYS A 1 235 ? 6.807 19.215 -29.523 1.00 93.25 235 LYS A N 1
ATOM 1943 C CA . LYS A 1 235 ? 6.962 20.669 -29.729 1.00 93.25 235 LYS A CA 1
ATOM 1944 C C . LYS A 1 235 ? 7.264 20.981 -31.190 1.00 93.25 235 LYS A C 1
ATOM 1946 O O . LYS A 1 235 ? 6.778 21.986 -31.717 1.00 93.25 235 LYS A O 1
ATOM 1951 N N . GLU A 1 236 ? 8.026 20.111 -31.843 1.00 91.88 236 GLU A N 1
ATOM 1952 C CA . GLU A 1 236 ? 8.343 20.196 -33.268 1.00 91.88 236 GLU A CA 1
ATOM 1953 C C . GLU A 1 236 ? 7.217 19.685 -34.179 1.00 91.88 236 GLU A C 1
ATOM 1955 O O . GLU A 1 236 ? 7.289 19.856 -35.396 1.00 91.88 236 GLU A O 1
ATOM 1960 N N . LYS A 1 237 ? 6.130 19.154 -33.600 1.00 91.81 237 LYS A N 1
ATOM 1961 C CA . LYS A 1 237 ? 4.986 18.553 -34.305 1.00 91.81 237 LYS A CA 1
ATOM 1962 C C . LYS A 1 237 ? 5.379 17.358 -35.174 1.00 91.81 237 LYS A C 1
ATOM 1964 O O . LYS A 1 237 ? 4.741 17.106 -36.199 1.00 91.81 237 LYS A O 1
ATOM 1969 N N . VAL A 1 238 ? 6.416 16.633 -34.770 1.00 92.06 238 VAL A N 1
ATOM 1970 C CA . VAL A 1 238 ? 6.766 15.344 -35.361 1.00 92.06 238 VAL A CA 1
ATOM 1971 C C . VAL A 1 238 ? 5.723 14.321 -34.918 1.00 92.06 238 VAL A C 1
ATOM 1973 O O . VAL A 1 238 ? 5.353 14.265 -33.745 1.00 92.06 238 VAL A O 1
ATOM 1976 N N . ASN A 1 239 ? 5.206 13.543 -35.869 1.00 91.06 239 ASN A N 1
ATOM 1977 C CA . ASN A 1 239 ? 4.284 12.460 -35.552 1.00 91.06 239 ASN A CA 1
ATOM 1978 C C . ASN A 1 239 ? 5.075 11.260 -35.032 1.00 91.06 239 ASN A C 1
ATOM 1980 O O . ASN A 1 239 ? 6.050 10.862 -35.662 1.00 91.06 239 ASN A O 1
ATOM 1984 N N . ILE A 1 240 ? 4.632 10.695 -33.913 1.00 93.00 240 ILE A N 1
ATOM 1985 C CA . ILE A 1 240 ? 5.162 9.442 -33.379 1.00 93.00 240 ILE A CA 1
ATOM 1986 C C . ILE A 1 240 ? 4.087 8.376 -33.587 1.00 93.00 240 ILE A C 1
ATOM 1988 O O . ILE A 1 240 ? 2.941 8.558 -33.163 1.00 93.00 240 ILE A O 1
ATOM 1992 N N . GLY A 1 241 ? 4.468 7.297 -34.263 1.00 92.31 241 GLY A N 1
ATOM 1993 C CA . GLY A 1 241 ? 3.643 6.132 -34.550 1.00 92.31 241 GLY A CA 1
ATOM 1994 C C . GLY A 1 241 ? 3.538 5.184 -33.354 1.00 92.31 241 GLY A C 1
ATOM 1995 O O . GLY A 1 241 ? 3.286 5.591 -32.215 1.00 92.31 241 GLY A O 1
ATOM 1996 N N . ASN A 1 242 ? 3.692 3.887 -33.606 1.00 92.94 242 ASN A N 1
ATOM 1997 C CA . ASN A 1 242 ? 3.684 2.872 -32.559 1.00 92.94 242 ASN A CA 1
ATOM 1998 C C . ASN A 1 242 ? 5.014 2.843 -31.809 1.00 92.94 242 ASN A C 1
ATOM 2000 O O . ASN A 1 242 ? 6.091 3.044 -32.374 1.00 92.94 242 ASN A O 1
ATOM 2004 N N . ILE A 1 243 ? 4.928 2.518 -30.521 1.00 94.38 243 ILE A N 1
ATOM 2005 C CA . ILE A 1 243 ? 6.095 2.366 -29.660 1.00 94.38 243 ILE A CA 1
ATOM 2006 C C . ILE A 1 243 ? 6.234 0.896 -29.281 1.00 94.38 243 ILE A C 1
ATOM 2008 O O . ILE A 1 243 ? 5.388 0.345 -28.580 1.00 94.38 243 ILE A O 1
ATOM 2012 N N . TYR A 1 244 ? 7.319 0.261 -29.705 1.00 93.38 244 TYR A N 1
ATOM 2013 C CA . TYR A 1 244 ? 7.632 -1.121 -29.357 1.00 93.38 244 TYR A CA 1
ATOM 2014 C C . TYR A 1 244 ? 8.555 -1.145 -28.140 1.00 93.38 244 TYR A C 1
ATOM 2016 O O . TYR A 1 244 ? 9.697 -0.690 -28.188 1.00 93.38 244 TYR A O 1
ATOM 2024 N N . ALA A 1 245 ? 8.060 -1.678 -27.029 1.00 90.12 245 ALA A N 1
ATOM 2025 C CA . ALA A 1 245 ? 8.795 -1.812 -25.780 1.00 90.12 245 ALA A CA 1
ATOM 2026 C C . ALA A 1 245 ? 9.497 -3.173 -25.734 1.00 90.12 245 ALA A C 1
ATOM 2028 O O . ALA A 1 245 ? 8.894 -4.172 -25.330 1.00 90.12 245 ALA A O 1
ATOM 2029 N N . TYR A 1 246 ? 10.776 -3.220 -26.109 1.00 85.56 246 TYR A N 1
ATOM 2030 C CA . TYR A 1 246 ? 11.539 -4.466 -26.123 1.00 85.56 246 TYR A CA 1
ATOM 2031 C C . TYR A 1 246 ? 12.565 -4.518 -24.985 1.00 85.56 246 TYR A C 1
ATOM 2033 O O . TYR A 1 246 ? 13.541 -3.773 -24.942 1.00 85.56 246 TYR A O 1
ATOM 2041 N N . ASP A 1 247 ? 12.334 -5.434 -24.042 1.00 76.62 247 ASP A N 1
ATOM 2042 C CA . ASP A 1 247 ? 13.208 -5.674 -22.894 1.00 76.62 247 ASP A CA 1
ATOM 2043 C C . ASP A 1 247 ? 13.857 -7.057 -23.014 1.00 76.62 247 ASP A C 1
ATOM 2045 O O . ASP A 1 247 ? 13.254 -8.078 -22.676 1.00 76.62 247 ASP A O 1
ATOM 2049 N N . ASP A 1 248 ? 15.092 -7.107 -23.509 1.00 68.25 248 ASP A N 1
ATOM 2050 C CA . ASP A 1 248 ? 15.876 -8.343 -23.604 1.00 68.25 248 ASP A CA 1
ATOM 2051 C C . ASP A 1 248 ? 16.503 -8.764 -22.264 1.00 68.25 248 ASP A C 1
ATOM 2053 O O . ASP A 1 248 ? 17.052 -9.868 -22.123 1.00 68.25 248 ASP A O 1
ATOM 2057 N N . ARG A 1 249 ? 16.372 -7.926 -21.229 1.00 66.81 249 ARG A N 1
ATOM 2058 C CA . ARG A 1 249 ? 16.882 -8.232 -19.901 1.00 66.81 249 ARG A CA 1
ATOM 2059 C C . ARG A 1 249 ? 16.054 -9.339 -19.267 1.00 66.81 249 ARG A C 1
ATOM 2061 O O . ARG A 1 249 ? 14.849 -9.237 -19.052 1.00 66.81 249 ARG A O 1
ATOM 2068 N N . LYS A 1 250 ? 16.737 -10.372 -18.775 1.00 57.75 250 LYS A N 1
ATOM 2069 C CA . LYS A 1 250 ? 16.150 -11.389 -17.880 1.00 57.75 250 LYS A CA 1
ATOM 2070 C C . LYS A 1 250 ? 16.020 -10.876 -16.434 1.00 57.75 250 LYS A C 1
ATOM 2072 O O . LYS A 1 250 ? 16.343 -11.605 -15.494 1.00 57.75 250 LYS A O 1
ATOM 2077 N N . VAL A 1 251 ? 15.629 -9.616 -16.238 1.00 54.31 251 VAL A N 1
ATOM 2078 C CA . VAL A 1 251 ? 15.610 -8.947 -14.924 1.00 54.31 251 VAL A CA 1
ATOM 2079 C C . VAL A 1 251 ? 14.197 -8.975 -14.311 1.00 54.31 251 VAL A C 1
ATOM 2081 O O . VAL A 1 251 ? 13.215 -9.325 -14.956 1.00 54.31 251 VAL A O 1
ATOM 2084 N N . ASP A 1 252 ? 14.146 -8.739 -12.998 1.00 50.56 252 ASP A N 1
ATOM 2085 C CA . ASP A 1 252 ? 13.026 -8.900 -12.063 1.00 50.56 252 ASP A CA 1
ATOM 2086 C C . ASP A 1 252 ? 11.627 -8.557 -12.629 1.00 50.56 252 ASP A C 1
ATOM 2088 O O . ASP A 1 252 ? 11.364 -7.450 -13.091 1.00 50.56 252 ASP A O 1
ATOM 2092 N N . ARG A 1 253 ? 10.691 -9.509 -12.505 1.00 52.78 253 ARG A N 1
ATOM 2093 C CA . ARG A 1 253 ? 9.384 -9.565 -13.200 1.00 52.78 253 ARG A CA 1
ATOM 2094 C C . ARG A 1 253 ? 8.369 -8.478 -12.811 1.00 52.78 253 ARG A C 1
ATOM 2096 O O . ARG A 1 253 ? 7.220 -8.545 -13.235 1.00 52.78 253 ARG A O 1
ATOM 2103 N N . ASN A 1 254 ? 8.726 -7.547 -11.930 1.00 53.28 254 ASN A N 1
ATOM 2104 C CA . ASN A 1 254 ? 7.781 -6.565 -11.386 1.00 53.28 254 ASN A CA 1
ATOM 2105 C C . ASN A 1 254 ? 7.848 -5.193 -12.076 1.00 53.28 254 ASN A C 1
ATOM 2107 O O . ASN A 1 254 ? 6.913 -4.416 -11.905 1.00 53.28 254 ASN A O 1
ATOM 2111 N N . TRP A 1 255 ? 8.906 -4.899 -12.842 1.00 65.25 255 TRP A N 1
ATOM 2112 C CA . TRP A 1 255 ? 9.141 -3.579 -13.447 1.00 65.25 255 TRP A CA 1
ATOM 2113 C C . TRP A 1 255 ? 9.647 -3.708 -14.889 1.00 65.25 255 TRP A C 1
ATOM 2115 O O . TRP A 1 255 ? 10.754 -3.284 -15.208 1.00 65.25 255 TRP A O 1
ATOM 2125 N N . TYR A 1 256 ? 8.844 -4.342 -15.747 1.00 73.94 256 TYR A N 1
ATOM 2126 C CA . TYR A 1 256 ? 9.102 -4.372 -17.188 1.00 73.94 256 TYR A CA 1
ATOM 2127 C C . TYR A 1 256 ? 9.097 -2.949 -17.750 1.00 73.94 256 TYR A C 1
ATOM 2129 O O . TYR A 1 256 ? 8.221 -2.167 -17.369 1.00 73.94 256 TYR A O 1
ATOM 2137 N N . ILE A 1 257 ? 10.022 -2.637 -18.667 1.00 79.81 257 ILE A N 1
ATOM 2138 C CA . ILE A 1 257 ? 10.101 -1.316 -19.320 1.00 79.81 257 ILE A CA 1
ATOM 2139 C C . ILE A 1 257 ? 8.736 -0.886 -19.877 1.00 79.81 257 ILE A C 1
ATOM 2141 O O . ILE A 1 257 ? 8.301 0.235 -19.640 1.00 79.81 257 ILE A O 1
ATOM 2145 N N . TYR A 1 258 ? 7.992 -1.831 -20.462 1.00 84.06 258 TYR A N 1
ATOM 2146 C CA . TYR A 1 258 ? 6.620 -1.650 -20.931 1.00 84.06 258 TYR A CA 1
ATOM 2147 C C . TYR A 1 258 ? 5.692 -1.018 -19.886 1.00 84.06 258 TYR A C 1
ATOM 2149 O O . TYR A 1 258 ? 5.031 -0.025 -20.173 1.00 84.06 258 TYR A O 1
ATOM 2157 N N . SER A 1 259 ? 5.658 -1.552 -18.661 1.00 82.12 259 SER A N 1
ATOM 2158 C CA . SER A 1 259 ? 4.765 -1.049 -17.610 1.00 82.12 259 SER A CA 1
ATOM 2159 C C . SER A 1 259 ? 5.085 0.395 -17.223 1.00 82.12 259 SER A C 1
ATOM 2161 O O . SER A 1 259 ? 4.202 1.123 -16.774 1.00 82.12 259 SER A O 1
ATOM 2163 N N . VAL A 1 260 ? 6.350 0.800 -17.357 1.00 84.94 260 VAL A N 1
ATOM 2164 C CA . VAL A 1 260 ? 6.792 2.167 -17.069 1.00 84.94 260 VAL A CA 1
ATOM 2165 C C . VAL A 1 260 ? 6.479 3.082 -18.251 1.00 84.94 260 VAL A C 1
ATOM 2167 O O . VAL A 1 260 ? 5.919 4.158 -18.050 1.00 84.94 260 VAL A O 1
ATOM 2170 N N . LEU A 1 261 ? 6.743 2.629 -19.480 1.00 87.75 261 LEU A N 1
ATOM 2171 C CA . LEU A 1 261 ? 6.406 3.349 -20.707 1.00 87.75 261 LEU A CA 1
ATOM 2172 C C . LEU A 1 261 ? 4.905 3.643 -20.785 1.00 87.75 261 LEU A C 1
ATOM 2174 O O . LEU A 1 261 ? 4.535 4.767 -21.084 1.00 87.75 261 LEU A O 1
ATOM 2178 N N . GLN A 1 262 ? 4.034 2.705 -20.401 1.00 86.69 262 GLN A N 1
ATOM 2179 C CA . GLN A 1 262 ? 2.582 2.940 -20.351 1.00 86.69 262 GLN A CA 1
ATOM 2180 C C . GLN A 1 262 ? 2.164 4.097 -19.448 1.00 86.69 262 GLN A C 1
ATOM 2182 O O . GLN A 1 262 ? 1.108 4.685 -19.657 1.00 86.69 262 GLN A O 1
ATOM 2187 N N . PHE A 1 263 ? 2.956 4.404 -18.422 1.00 84.62 263 PHE A N 1
ATOM 2188 C CA . PHE A 1 263 ? 2.669 5.519 -17.533 1.00 84.62 263 PHE A CA 1
ATOM 2189 C C . PHE A 1 263 ? 3.103 6.860 -18.140 1.00 84.62 263 PHE A C 1
ATOM 2191 O O . PHE A 1 263 ? 2.385 7.846 -18.007 1.00 84.62 263 PHE A O 1
ATOM 2198 N N . TYR A 1 264 ? 4.263 6.896 -18.801 1.00 87.06 264 TYR A N 1
ATOM 2199 C CA . TYR A 1 264 ? 4.862 8.124 -19.340 1.00 87.06 264 TYR A CA 1
ATOM 2200 C C . TYR A 1 264 ? 4.406 8.462 -20.764 1.00 87.06 264 TYR A C 1
ATOM 2202 O O . TYR A 1 264 ? 4.282 9.631 -21.110 1.00 87.06 264 TYR A O 1
ATOM 2210 N N . LEU A 1 265 ? 4.114 7.447 -21.570 1.00 90.31 265 LEU A N 1
ATOM 2211 C CA . LEU A 1 265 ? 3.739 7.531 -22.981 1.00 90.31 265 LEU A CA 1
ATOM 2212 C C . LEU A 1 265 ? 2.305 7.019 -23.186 1.00 90.31 265 LEU A C 1
ATOM 2214 O O . LEU A 1 265 ? 1.995 6.394 -24.194 1.00 90.31 265 LEU A O 1
ATOM 2218 N N . TYR A 1 266 ? 1.426 7.279 -22.211 1.00 88.31 266 TYR A N 1
ATOM 2219 C CA . TYR A 1 266 ? 0.040 6.785 -22.163 1.00 88.31 266 TYR A CA 1
ATOM 2220 C C . TYR A 1 266 ? -0.833 7.229 -23.353 1.00 88.31 266 TYR A C 1
ATOM 2222 O O . TYR A 1 266 ? -1.933 6.711 -23.545 1.00 88.31 266 TYR A O 1
ATOM 2230 N N . GLU A 1 267 ? -0.359 8.212 -24.117 1.00 89.75 267 GLU A N 1
ATOM 2231 C CA . GLU A 1 267 ? -1.005 8.781 -25.302 1.00 89.75 267 GLU A CA 1
ATOM 2232 C C . GLU A 1 267 ? -0.755 7.940 -26.562 1.00 89.75 267 GLU A C 1
ATOM 2234 O O . GLU A 1 267 ? -1.521 8.040 -27.520 1.00 89.75 267 GLU A O 1
ATOM 2239 N N . TYR A 1 268 ? 0.268 7.079 -26.546 1.00 90.75 268 TYR A N 1
ATOM 2240 C CA . TYR A 1 268 ? 0.654 6.239 -27.675 1.00 90.75 268 TYR A CA 1
ATOM 2241 C C . TYR A 1 268 ? 0.270 4.783 -27.465 1.00 90.75 268 TYR A C 1
ATOM 2243 O O . TYR A 1 268 ? 0.090 4.287 -26.348 1.00 90.75 268 TYR A O 1
ATOM 2251 N N . LYS A 1 269 ? 0.185 4.066 -28.583 1.00 90.19 269 LYS A N 1
ATOM 2252 C CA . LYS A 1 269 ? 0.037 2.620 -28.571 1.00 90.19 269 LYS A CA 1
ATOM 2253 C C . LYS A 1 269 ? 1.398 1.989 -28.290 1.00 90.19 269 LYS A C 1
ATOM 2255 O O . LYS A 1 269 ? 2.333 2.161 -29.068 1.00 90.19 269 LYS A O 1
ATOM 2260 N N . ILE A 1 270 ? 1.482 1.265 -27.176 1.00 91.44 270 ILE A N 1
ATOM 2261 C CA . ILE A 1 270 ? 2.709 0.591 -26.750 1.00 91.44 270 ILE A CA 1
ATOM 2262 C C . ILE A 1 270 ? 2.552 -0.913 -26.943 1.00 91.44 270 ILE A C 1
ATOM 2264 O O . ILE A 1 270 ? 1.719 -1.536 -26.281 1.00 91.44 270 ILE A O 1
ATOM 2268 N N . GLU A 1 271 ? 3.360 -1.479 -27.829 1.00 90.38 271 GLU A N 1
ATOM 2269 C CA . GLU A 1 271 ? 3.396 -2.904 -28.146 1.00 90.38 271 GLU A CA 1
ATOM 2270 C C . GLU A 1 271 ? 4.521 -3.599 -27.370 1.00 90.38 271 GLU A C 1
ATOM 2272 O O . GLU A 1 271 ? 5.626 -3.076 -27.247 1.00 90.38 271 GLU A O 1
ATOM 2277 N N . VAL A 1 272 ? 4.240 -4.781 -26.814 1.00 84.25 272 VAL A N 1
ATOM 2278 C CA . VAL A 1 272 ? 5.220 -5.582 -26.036 1.00 84.25 272 VAL A CA 1
ATOM 2279 C C . VAL A 1 272 ? 5.841 -6.689 -26.879 1.00 84.25 272 VAL A C 1
ATOM 2281 O O . VAL A 1 272 ? 6.866 -7.270 -26.522 1.00 84.25 272 VAL A O 1
ATOM 2284 N N . GLU A 1 273 ? 5.172 -7.041 -27.971 1.00 83.44 273 GLU A N 1
ATOM 2285 C CA . GLU A 1 273 ? 5.631 -8.077 -28.877 1.00 83.44 273 GLU A CA 1
ATOM 2286 C C . GLU A 1 273 ? 6.790 -7.546 -29.720 1.00 83.44 273 GLU A C 1
ATOM 2288 O O . GLU A 1 273 ? 6.900 -6.347 -29.984 1.00 83.44 273 GLU A O 1
ATOM 2293 N N . TYR A 1 274 ? 7.694 -8.449 -30.102 1.00 86.38 274 TYR A N 1
ATOM 2294 C CA . TYR A 1 274 ? 8.771 -8.087 -31.014 1.00 86.38 274 TYR A CA 1
ATOM 2295 C C . TYR A 1 274 ? 8.140 -7.652 -32.345 1.00 86.38 274 TYR A C 1
ATOM 2297 O O . TYR A 1 274 ? 7.302 -8.405 -32.847 1.00 86.38 274 TYR A O 1
ATOM 2305 N N . PRO A 1 275 ? 8.497 -6.481 -32.900 1.00 88.06 275 PRO A N 1
ATOM 2306 C CA . PRO A 1 275 ? 7.891 -6.016 -34.139 1.00 88.06 275 PRO A CA 1
ATOM 2307 C C . PRO A 1 275 ? 8.147 -7.022 -35.266 1.00 88.06 275 PRO A C 1
ATOM 2309 O O . PRO A 1 275 ? 9.243 -7.571 -35.377 1.00 88.06 275 PRO A O 1
ATOM 2312 N N . GLU A 1 276 ? 7.131 -7.281 -36.089 1.00 87.56 276 GLU A N 1
ATOM 2313 C CA . GLU A 1 276 ? 7.294 -8.036 -37.342 1.00 87.56 276 GLU A CA 1
ATOM 2314 C C . GLU A 1 276 ? 7.769 -7.118 -38.478 1.00 87.56 276 GLU A C 1
ATOM 2316 O O . GLU A 1 276 ? 8.545 -7.538 -39.333 1.00 87.56 276 GLU A O 1
ATOM 2321 N N . ASP A 1 277 ? 7.321 -5.861 -38.455 1.00 87.62 277 ASP A N 1
ATOM 2322 C CA . ASP A 1 277 ? 7.702 -4.780 -39.360 1.00 87.62 277 ASP A CA 1
ATOM 2323 C C . ASP A 1 277 ? 7.641 -3.441 -38.601 1.00 87.62 277 ASP A C 1
ATOM 2325 O O . ASP A 1 277 ? 6.945 -3.338 -37.586 1.00 87.62 277 ASP A O 1
ATOM 2329 N N . VAL A 1 278 ? 8.378 -2.431 -39.066 1.00 90.38 278 VAL A N 1
ATOM 2330 C CA . VAL A 1 278 ? 8.530 -1.127 -38.395 1.00 90.38 278 VAL A CA 1
ATOM 2331 C C . VAL A 1 278 ? 8.345 -0.014 -39.420 1.00 90.38 278 VAL A C 1
ATOM 2333 O O . VAL A 1 278 ? 9.066 0.033 -40.418 1.00 90.38 278 VAL A O 1
ATOM 2336 N N . GLN A 1 279 ? 7.381 0.876 -39.179 1.00 92.38 279 GLN A N 1
ATOM 2337 C CA . GLN A 1 279 ? 7.113 2.031 -40.043 1.00 92.38 279 GLN A CA 1
ATOM 2338 C C . GLN A 1 279 ? 8.097 3.185 -39.782 1.00 92.38 279 GLN A C 1
ATOM 2340 O O . GLN A 1 279 ? 8.821 3.194 -38.789 1.00 92.38 279 GLN A O 1
ATOM 2345 N N . ASP A 1 280 ? 8.119 4.184 -40.669 1.00 90.81 280 ASP A N 1
ATOM 2346 C CA . ASP A 1 280 ? 9.073 5.303 -40.589 1.00 90.81 280 ASP A CA 1
ATOM 2347 C C . ASP A 1 280 ? 8.903 6.188 -39.342 1.00 90.81 280 ASP A C 1
ATOM 2349 O O . ASP A 1 280 ? 9.874 6.787 -38.882 1.00 90.81 280 ASP A O 1
ATOM 2353 N N . ASP A 1 281 ? 7.692 6.275 -38.792 1.00 93.19 281 ASP A N 1
ATOM 2354 C CA . ASP A 1 281 ? 7.381 7.030 -37.575 1.00 93.19 281 ASP A CA 1
ATOM 2355 C C . ASP A 1 281 ? 7.301 6.155 -36.314 1.00 93.19 281 ASP A C 1
ATOM 2357 O O . ASP A 1 281 ? 7.023 6.663 -35.225 1.00 93.19 281 ASP A O 1
ATOM 2361 N N . ASP A 1 282 ? 7.564 4.853 -36.433 1.00 94.94 282 ASP A N 1
ATOM 2362 C CA . ASP A 1 282 ? 7.601 3.944 -35.293 1.00 94.94 282 ASP A CA 1
ATOM 2363 C C . ASP A 1 282 ? 8.927 4.073 -34.517 1.00 94.94 282 ASP A C 1
ATOM 2365 O O . ASP A 1 282 ? 9.982 4.468 -35.035 1.00 94.94 282 ASP A O 1
ATOM 2369 N N . ILE A 1 283 ? 8.879 3.709 -33.235 1.00 95.25 283 ILE A N 1
ATOM 2370 C CA . ILE A 1 283 ? 10.030 3.748 -32.328 1.00 95.25 283 ILE A CA 1
ATOM 2371 C C . ILE A 1 283 ? 10.127 2.416 -31.594 1.00 95.25 283 ILE A C 1
ATOM 2373 O O . ILE A 1 283 ? 9.160 1.964 -30.982 1.00 95.25 283 ILE A O 1
ATOM 2377 N N . ILE A 1 284 ? 11.308 1.801 -31.589 1.00 94.50 284 ILE A N 1
ATOM 2378 C CA . ILE A 1 284 ? 11.613 0.689 -30.685 1.00 94.50 284 ILE A CA 1
ATOM 2379 C C . ILE A 1 284 ? 12.442 1.227 -29.524 1.00 94.50 284 ILE A C 1
ATOM 2381 O O . ILE A 1 284 ? 13.517 1.786 -29.735 1.00 94.50 284 ILE A O 1
ATOM 2385 N N . ILE A 1 285 ? 11.956 1.029 -28.301 1.00 93.12 285 ILE A N 1
ATOM 2386 C CA . ILE A 1 285 ? 12.622 1.459 -27.071 1.00 93.12 285 ILE A CA 1
ATOM 2387 C C . ILE A 1 285 ? 13.165 0.233 -26.346 1.00 93.12 285 ILE A C 1
ATOM 2389 O O . ILE A 1 285 ? 12.414 -0.692 -26.011 1.00 93.12 285 ILE A O 1
ATOM 2393 N N . THR A 1 286 ? 14.465 0.249 -26.067 1.00 89.62 286 THR A N 1
ATOM 2394 C CA . THR A 1 286 ? 15.169 -0.794 -25.316 1.00 89.62 286 THR A CA 1
ATOM 2395 C C . THR A 1 286 ? 16.001 -0.202 -24.186 1.00 89.62 286 THR A C 1
ATOM 2397 O O . THR A 1 286 ? 16.240 1.001 -24.129 1.00 89.62 286 THR A O 1
ATOM 2400 N N . TYR A 1 287 ? 16.448 -1.054 -23.257 1.00 82.81 287 TYR A N 1
ATOM 2401 C CA . TYR A 1 287 ? 17.308 -0.603 -22.157 1.00 82.81 287 TYR A CA 1
ATOM 2402 C C . TYR A 1 287 ? 18.780 -0.444 -22.568 1.00 82.81 287 TYR A C 1
ATOM 2404 O O . TYR A 1 287 ? 19.516 0.384 -22.044 1.00 82.81 287 TYR A O 1
ATOM 2412 N N . GLN A 1 288 ? 19.232 -1.294 -23.485 1.00 84.81 288 GLN A N 1
ATOM 2413 C CA . GLN A 1 288 ? 20.575 -1.286 -24.052 1.00 84.81 288 GLN A CA 1
ATOM 2414 C C . GLN A 1 288 ? 20.484 -1.598 -25.538 1.00 84.81 288 GLN A C 1
ATOM 2416 O O . GLN A 1 288 ? 19.440 -2.039 -26.031 1.00 84.81 288 GLN A O 1
ATOM 2421 N N . LYS A 1 289 ? 21.596 -1.388 -26.240 1.00 88.69 289 LYS A N 1
ATOM 2422 C CA . LYS A 1 289 ? 21.713 -1.807 -27.628 1.00 88.69 289 LYS A CA 1
ATOM 2423 C C . LYS A 1 289 ? 21.426 -3.298 -27.773 1.00 88.69 289 LYS A C 1
ATOM 2425 O O . LYS A 1 289 ? 21.833 -4.098 -26.932 1.00 88.69 289 LYS A O 1
ATOM 2430 N N . SER A 1 290 ? 20.743 -3.654 -28.851 1.00 88.06 290 SER A N 1
ATOM 2431 C CA . SER A 1 290 ? 20.359 -5.024 -29.147 1.00 88.06 290 SER A CA 1
ATOM 2432 C C . SER A 1 290 ? 20.829 -5.416 -30.540 1.00 88.06 290 SER A C 1
ATOM 2434 O O . SER A 1 290 ? 20.242 -4.996 -31.538 1.00 88.06 290 SER A O 1
ATOM 2436 N N . ASP A 1 291 ? 21.822 -6.307 -30.603 1.00 88.56 291 ASP A N 1
ATOM 2437 C CA . ASP A 1 291 ? 22.328 -6.873 -31.862 1.00 88.56 291 ASP A CA 1
ATOM 2438 C C . ASP A 1 291 ? 21.196 -7.458 -32.714 1.00 88.56 291 ASP A C 1
ATOM 2440 O O . ASP A 1 291 ? 21.234 -7.417 -33.940 1.00 88.56 291 ASP A O 1
ATOM 2444 N N . LYS A 1 292 ? 20.162 -8.013 -32.071 1.00 89.62 292 LYS A N 1
ATOM 2445 C CA . LYS A 1 292 ? 19.009 -8.575 -32.774 1.00 89.62 292 LYS A CA 1
ATOM 2446 C C . LYS A 1 292 ? 18.255 -7.497 -33.558 1.00 89.62 292 LYS A C 1
ATOM 2448 O O . LYS A 1 292 ? 18.005 -7.687 -34.738 1.00 89.62 292 LYS A O 1
ATOM 2453 N N . ILE A 1 293 ? 17.927 -6.368 -32.923 1.00 90.81 293 ILE A N 1
ATOM 2454 C CA . ILE A 1 293 ? 17.215 -5.261 -33.583 1.00 90.81 293 ILE A CA 1
ATOM 2455 C C . ILE A 1 293 ? 18.073 -4.653 -34.693 1.00 90.81 293 ILE A C 1
ATOM 2457 O O . ILE A 1 293 ? 17.562 -4.382 -35.773 1.00 90.81 293 ILE A O 1
ATOM 2461 N N . GLU A 1 294 ? 19.376 -4.493 -34.462 1.00 91.38 294 GLU A N 1
ATOM 2462 C CA . GLU A 1 294 ? 20.290 -3.924 -35.460 1.00 91.38 294 GLU A CA 1
ATOM 2463 C C . GLU A 1 294 ? 20.450 -4.805 -36.708 1.00 91.38 294 GLU A C 1
ATOM 2465 O O . GLU A 1 294 ? 20.647 -4.279 -37.806 1.00 91.38 294 GLU A O 1
ATOM 2470 N N . ASN A 1 295 ? 20.338 -6.128 -36.550 1.00 91.00 295 ASN A N 1
ATOM 2471 C CA . ASN A 1 295 ? 20.368 -7.086 -37.655 1.00 91.00 295 ASN A CA 1
ATOM 2472 C C . ASN A 1 295 ? 19.011 -7.234 -38.357 1.00 91.00 295 ASN A C 1
ATOM 2474 O O . ASN A 1 295 ? 18.978 -7.309 -39.585 1.00 91.00 295 ASN A O 1
ATOM 2478 N N . ASP A 1 296 ? 17.915 -7.287 -37.596 1.00 92.81 296 ASP A N 1
ATOM 2479 C CA . ASP A 1 296 ? 16.565 -7.512 -38.129 1.00 92.81 296 ASP A CA 1
ATOM 2480 C C . ASP A 1 296 ? 15.999 -6.237 -38.794 1.00 92.81 296 ASP A C 1
ATOM 2482 O O . ASP A 1 296 ? 15.272 -6.333 -39.782 1.00 92.81 296 ASP A O 1
ATOM 2486 N N . PHE A 1 297 ? 16.391 -5.046 -38.319 1.00 93.00 297 PHE A N 1
ATOM 2487 C CA . PHE A 1 297 ? 15.946 -3.741 -38.831 1.00 93.00 297 PHE A CA 1
ATOM 2488 C C . PHE A 1 297 ? 17.126 -2.819 -39.192 1.00 93.00 297 PHE A C 1
ATOM 2490 O O . PHE A 1 297 ? 17.312 -1.752 -38.594 1.00 93.00 297 PHE A O 1
ATOM 2497 N N . PRO A 1 298 ? 17.942 -3.183 -40.200 1.00 90.56 298 PRO A N 1
ATOM 2498 C CA . PRO A 1 298 ? 19.154 -2.451 -40.555 1.00 90.56 298 PRO A CA 1
ATOM 2499 C C . PRO A 1 298 ? 18.889 -1.064 -41.155 1.00 90.56 298 PRO A C 1
ATOM 2501 O O . PRO A 1 298 ? 19.847 -0.324 -41.386 1.00 90.56 298 PRO A O 1
ATOM 2504 N N . GLN A 1 299 ? 17.640 -0.696 -41.421 1.00 91.69 299 GLN A N 1
ATOM 2505 C CA . GLN A 1 299 ? 17.238 0.644 -41.838 1.00 91.69 299 GLN A CA 1
ATOM 2506 C C . GLN A 1 299 ? 17.185 1.647 -40.676 1.00 91.69 299 GLN A C 1
ATOM 2508 O O . GLN A 1 299 ? 17.443 2.823 -40.904 1.00 91.69 299 GLN A O 1
ATOM 2513 N N . LEU A 1 300 ? 16.919 1.191 -39.445 1.00 93.38 300 LEU A N 1
ATOM 2514 C CA . LEU A 1 300 ? 16.699 2.077 -38.299 1.00 93.38 300 LEU A CA 1
ATOM 2515 C C . LEU A 1 300 ? 18.008 2.670 -37.775 1.00 93.38 300 LEU A C 1
ATOM 2517 O O . LEU A 1 300 ? 19.046 1.997 -37.700 1.00 93.38 300 LEU A O 1
ATOM 2521 N N . GLN A 1 301 ? 17.954 3.926 -37.348 1.00 94.19 301 GLN A N 1
ATOM 2522 C CA . GLN A 1 301 ? 19.060 4.578 -36.657 1.00 94.19 301 GLN A CA 1
ATOM 2523 C C . GLN A 1 301 ? 19.009 4.255 -35.164 1.00 94.19 301 GLN A C 1
ATOM 2525 O O . GLN A 1 301 ? 17.938 4.213 -34.569 1.00 94.19 301 GLN A O 1
ATOM 2530 N N . CYS A 1 302 ? 20.179 4.016 -34.568 1.00 94.38 302 CYS A N 1
ATOM 2531 C CA . CYS A 1 302 ? 20.325 3.746 -33.140 1.00 94.38 302 CYS A CA 1
ATOM 2532 C C . CYS A 1 302 ? 20.707 5.032 -32.409 1.00 94.38 302 CYS A C 1
ATOM 2534 O O . CYS A 1 302 ? 21.792 5.569 -32.636 1.00 94.38 302 CYS A O 1
ATOM 2536 N N . TYR A 1 303 ? 19.883 5.470 -31.468 1.00 94.38 303 TYR A N 1
ATOM 2537 C CA . TYR A 1 303 ? 20.146 6.615 -30.607 1.00 94.38 303 TYR A CA 1
ATOM 2538 C C . TYR A 1 303 ? 20.272 6.155 -29.157 1.00 94.38 303 TYR A C 1
ATOM 2540 O O . TYR A 1 303 ? 19.329 5.616 -28.586 1.00 94.38 303 TYR A O 1
ATOM 2548 N N . GLN A 1 304 ? 21.444 6.362 -28.557 1.00 92.94 304 GLN A N 1
ATOM 2549 C CA . GLN A 1 304 ? 21.623 6.188 -27.115 1.00 92.94 304 GLN A CA 1
ATOM 2550 C C . GLN A 1 304 ? 21.153 7.474 -26.436 1.00 92.94 304 GLN A C 1
ATOM 2552 O O . GLN A 1 304 ? 21.811 8.504 -26.587 1.00 92.94 304 GLN A O 1
ATOM 2557 N N . LEU A 1 305 ? 20.018 7.422 -25.739 1.00 91.12 305 LEU A N 1
ATOM 2558 C CA . LEU A 1 305 ? 19.447 8.607 -25.096 1.00 91.12 305 LEU A CA 1
ATOM 2559 C C . LEU A 1 305 ? 20.133 8.894 -23.755 1.00 91.12 305 LEU A C 1
ATOM 2561 O O . LEU A 1 305 ? 20.483 10.033 -23.461 1.00 91.12 305 LEU A O 1
ATOM 2565 N N . ASP A 1 306 ? 20.374 7.849 -22.964 1.00 88.88 306 ASP A N 1
ATOM 2566 C CA . ASP A 1 306 ? 21.135 7.895 -21.713 1.00 88.88 306 ASP A CA 1
ATOM 2567 C C . ASP A 1 306 ? 21.751 6.515 -21.402 1.00 88.88 306 ASP A C 1
ATOM 2569 O O . ASP A 1 306 ? 21.760 5.642 -22.260 1.00 88.88 306 ASP A O 1
ATOM 2573 N N . ASP A 1 307 ? 22.260 6.272 -20.191 1.00 85.81 307 ASP A N 1
ATOM 2574 C CA . ASP A 1 307 ? 22.848 4.972 -19.811 1.00 85.81 307 ASP A CA 1
ATOM 2575 C C . ASP A 1 307 ? 21.835 3.801 -19.740 1.00 85.81 307 ASP A C 1
ATOM 2577 O O . ASP A 1 307 ? 22.234 2.641 -19.580 1.00 85.81 307 ASP A O 1
ATOM 2581 N N . ASN A 1 308 ? 20.533 4.085 -19.803 1.00 85.06 308 ASN A N 1
ATOM 2582 C CA . ASN A 1 308 ? 19.431 3.154 -19.557 1.00 85.06 308 ASN A CA 1
ATOM 2583 C C . ASN A 1 308 ? 18.459 3.021 -20.734 1.00 85.06 308 ASN A C 1
ATOM 2585 O O . ASN A 1 308 ? 17.542 2.206 -20.643 1.00 85.06 308 ASN A O 1
ATOM 2589 N N . GLU A 1 309 ? 18.586 3.838 -21.776 1.00 89.19 309 GLU A N 1
ATOM 2590 C CA . GLU A 1 309 ? 17.580 3.963 -22.825 1.00 89.19 309 GLU A CA 1
ATOM 2591 C C . GLU A 1 309 ? 18.225 4.082 -24.205 1.00 89.19 309 GLU A C 1
ATOM 2593 O O . GLU A 1 309 ? 19.102 4.916 -24.455 1.00 89.19 309 GLU A O 1
ATOM 2598 N N . VAL A 1 310 ? 17.748 3.248 -25.125 1.00 92.25 310 VAL A N 1
ATOM 2599 C CA . VAL A 1 310 ? 18.120 3.269 -26.539 1.00 92.25 310 VAL A CA 1
ATOM 2600 C C . VAL A 1 310 ? 16.859 3.311 -27.382 1.00 92.25 310 VAL A C 1
ATOM 2602 O O . VAL A 1 310 ? 15.916 2.553 -27.145 1.00 92.25 310 VAL A O 1
ATOM 2605 N N . TRP A 1 311 ? 16.856 4.193 -28.374 1.00 94.44 311 TRP A N 1
ATOM 2606 C CA . TRP A 1 311 ? 15.832 4.262 -29.406 1.00 94.44 311 TRP A CA 1
ATOM 2607 C C . TRP A 1 311 ? 16.367 3.723 -30.723 1.00 94.44 311 TRP A C 1
ATOM 2609 O O . TRP A 1 311 ? 17.455 4.097 -31.162 1.00 94.44 311 TRP A O 1
ATOM 2619 N N . TYR A 1 312 ? 15.563 2.895 -31.379 1.00 94.88 312 TYR A N 1
ATOM 2620 C CA . TYR A 1 312 ? 15.724 2.555 -32.785 1.00 94.88 312 TYR A CA 1
ATOM 2621 C C . TYR A 1 312 ? 14.557 3.142 -33.569 1.00 94.88 312 TYR A C 1
ATOM 2623 O O . TYR A 1 312 ? 13.407 2.769 -33.336 1.00 94.88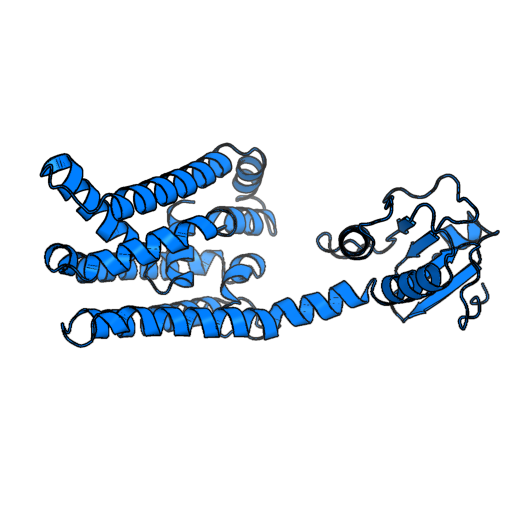 312 TYR A O 1
ATOM 2631 N N . THR A 1 313 ? 14.839 4.084 -34.466 1.00 95.50 313 THR A N 1
ATOM 2632 C CA . THR A 1 313 ? 13.814 4.785 -35.254 1.00 95.50 313 THR A CA 1
ATOM 2633 C C . THR A 1 313 ? 14.414 5.398 -36.525 1.00 95.50 313 THR A C 1
ATOM 2635 O O . THR A 1 313 ? 15.633 5.548 -36.631 1.00 95.50 313 THR A O 1
ATOM 2638 N N . ASN A 1 314 ? 13.565 5.739 -37.497 1.00 94.00 314 ASN A N 1
ATOM 2639 C CA . ASN A 1 314 ? 13.928 6.569 -38.652 1.00 94.00 314 ASN A CA 1
ATOM 2640 C C . ASN A 1 314 ? 13.684 8.068 -38.395 1.00 94.00 314 ASN A C 1
ATOM 2642 O O . ASN A 1 314 ? 14.066 8.898 -39.222 1.00 94.00 314 ASN A O 1
ATOM 2646 N N . ILE A 1 315 ? 13.071 8.424 -37.262 1.00 92.94 315 ILE A N 1
ATOM 2647 C CA . ILE A 1 315 ? 12.870 9.814 -36.855 1.00 92.94 315 ILE A CA 1
ATOM 2648 C C . ILE A 1 315 ? 14.224 10.433 -36.492 1.00 92.94 315 ILE A C 1
ATOM 2650 O O . ILE A 1 315 ? 14.950 9.925 -35.640 1.00 92.94 315 ILE A O 1
ATOM 2654 N N . GLU A 1 316 ? 14.554 11.557 -37.127 1.00 90.50 316 GLU A N 1
ATOM 2655 C CA . GLU A 1 316 ? 15.772 12.302 -36.821 1.00 90.50 316 GLU A CA 1
ATOM 2656 C C . GLU A 1 316 ? 15.627 13.041 -35.481 1.00 90.50 316 GLU A C 1
ATOM 2658 O O . GLU A 1 316 ? 14.815 13.960 -35.355 1.00 90.50 316 GLU A O 1
ATOM 2663 N N . LEU A 1 317 ? 16.436 12.659 -34.489 1.00 88.88 317 LEU A N 1
ATOM 2664 C CA . LEU A 1 317 ? 16.455 13.296 -33.168 1.00 88.88 317 LEU A CA 1
ATOM 2665 C C . LEU A 1 317 ? 17.458 14.457 -33.147 1.00 88.88 317 LEU A C 1
ATOM 2667 O O . LEU A 1 317 ? 18.665 14.269 -33.336 1.00 88.88 317 LEU A O 1
ATOM 2671 N N . ARG A 1 318 ? 16.986 15.687 -32.926 1.00 78.31 318 ARG A N 1
ATOM 2672 C CA . ARG A 1 318 ? 17.853 16.875 -32.964 1.00 78.31 318 ARG A CA 1
ATOM 2673 C C . ARG A 1 318 ? 18.745 16.965 -31.734 1.00 78.31 318 ARG A C 1
ATOM 2675 O O . ARG A 1 318 ? 18.284 16.962 -30.604 1.00 78.31 318 ARG A O 1
ATOM 2682 N N . GLY A 1 319 ? 20.041 17.164 -31.967 1.00 78.75 319 GLY A N 1
ATOM 2683 C CA . GLY A 1 319 ? 21.029 17.276 -30.889 1.00 78.75 319 GLY A CA 1
ATOM 2684 C C . GLY A 1 319 ? 21.566 15.931 -30.398 1.00 78.75 319 GLY A C 1
ATOM 2685 O O . GLY A 1 319 ? 22.486 15.922 -29.582 1.00 78.75 319 GLY A O 1
ATOM 2686 N N . LEU A 1 320 ? 21.075 14.820 -30.954 1.00 84.31 320 LEU A N 1
ATOM 2687 C CA . LEU A 1 320 ? 21.616 13.482 -30.756 1.00 84.31 320 LEU A CA 1
ATOM 2688 C C . LEU A 1 320 ? 22.186 12.965 -32.079 1.00 84.31 320 LEU A C 1
ATOM 2690 O O . LEU A 1 320 ? 21.562 13.065 -33.131 1.00 84.31 320 LEU A O 1
ATOM 2694 N N . THR A 1 321 ? 23.394 12.409 -32.042 1.00 85.12 321 THR A N 1
ATOM 2695 C CA . THR A 1 321 ? 23.966 11.722 -33.207 1.00 85.12 321 THR A CA 1
ATOM 2696 C C . THR A 1 321 ? 23.719 10.225 -33.099 1.00 85.12 321 THR A C 1
ATOM 2698 O O . THR A 1 321 ? 23.988 9.667 -32.029 1.00 85.12 321 THR A O 1
ATOM 2701 N N . PRO A 1 322 ? 23.283 9.561 -34.188 1.00 87.12 322 PRO A N 1
ATOM 2702 C CA . PRO A 1 322 ? 23.183 8.113 -34.214 1.00 87.12 322 PRO A CA 1
ATOM 2703 C C . PRO A 1 322 ? 24.508 7.482 -33.802 1.00 87.12 322 PRO A C 1
ATOM 2705 O O . PRO A 1 322 ? 25.585 7.902 -34.239 1.00 87.12 322 PRO A O 1
ATOM 2708 N N . VAL A 1 323 ? 24.439 6.471 -32.949 1.00 86.44 323 VAL A N 1
ATOM 2709 C CA . VAL A 1 323 ? 25.624 5.737 -32.530 1.00 86.44 323 VAL A CA 1
ATOM 2710 C C . VAL A 1 323 ? 25.994 4.770 -33.645 1.00 86.44 323 VAL A C 1
ATOM 2712 O O . VAL A 1 323 ? 25.142 4.032 -34.139 1.00 86.44 323 VAL A O 1
ATOM 2715 N N . ASN A 1 324 ? 27.274 4.749 -34.022 1.00 72.31 324 ASN A N 1
ATOM 2716 C CA . ASN A 1 324 ? 27.773 3.758 -34.969 1.00 72.31 324 ASN A CA 1
ATOM 2717 C C . ASN A 1 324 ? 27.491 2.338 -34.451 1.00 72.31 324 ASN A C 1
ATOM 2719 O O . ASN A 1 324 ? 27.596 2.082 -33.242 1.00 72.31 324 ASN A O 1
ATOM 2723 N N . ARG A 1 325 ? 27.105 1.466 -35.387 1.00 63.38 325 ARG A N 1
ATOM 2724 C CA . ARG A 1 325 ? 26.912 0.030 -35.168 1.00 63.38 325 ARG A CA 1
ATOM 2725 C C . ARG A 1 325 ? 28.243 -0.652 -34.887 1.00 63.38 325 ARG A C 1
ATOM 2727 O O . ARG A 1 325 ? 29.226 -0.310 -35.588 1.00 63.38 325 ARG A O 1
#

Secondary structure (DSSP, 8-state):
-HHHHHHHHHHHTTTHHHHHHHHHHHHHIIIIIS-PPPPHHHHHHHHHHHHHHHHHHHHHHH-HHHHHHHHTTTSTTHHHHHHHHHHT--TTTHHHHHHHHHHHHHHHTSGGGTHHHHHHHHHHHHHHHHIIIIIHHHHTT-HHHHGGGTTTT--TT----HHHHHHHHHHHHHHHHHHHHHHHSGGGSGGGGHHHHHHHHHHHHHHIIIIIHHHHHHHHTTTHHHHHHHHHHHHTT-----EEE-------TT--HHHHHHHHSTTS-EE-SPPSS--TT-EEEESS--HHHHHH-TTSEEEEEETTEEEEESS--TT-PPPP-

Foldseek 3Di:
DVLLQQLLVCLLQLLLLLLLVLLVVVVCCCCVVVVDDDDPVLVVLQVVLVVLLVVVVVCLVPDPVLVCLCVLCPPPDCSVLSNSCSSNPCVRSVVSSVSSSVSSLVSLLDPSSVVSLVVSVVVSVVSLVCCLPPPQVSCQQHPSNCVSLLLPPDAAPPGRGSVSVVNSVVLSNVLSVVLNVQCPDNVSNVVSCVSSVVSNVSSVVSCCVRPVVVCCVVLCVLCVLVLVLVVVCVVVVNDAAEEEQEEPDPDDPPRRNQVNCCVRVVVHHYHDDDDPDADQRYKYKYQDDDPVCCVNPVPWFWWDSDNGIIITHNDDRPPTDGDDD